Protein AF-0000000077150280 (afdb_homodimer)

Solvent-accessible surface area (backbone atoms only — not comparable to full-atom values): 19548 Å² total; per-residue (Å²): 121,83,75,78,69,76,61,55,68,60,50,50,39,54,53,50,47,49,38,42,66,76,68,28,66,87,69,57,42,67,63,59,53,24,51,75,68,72,45,53,58,69,61,48,50,75,76,30,88,43,72,65,54,44,52,49,51,42,50,47,60,57,46,46,52,43,51,52,52,48,59,58,48,53,79,47,86,66,57,67,70,59,50,52,47,53,47,42,54,44,47,32,55,51,44,69,64,39,50,68,50,52,51,50,45,15,60,74,69,14,27,57,76,67,65,63,49,65,60,53,61,51,38,62,53,47,16,54,36,39,45,53,37,41,76,71,63,70,46,72,48,87,61,50,40,63,45,45,19,49,55,51,50,53,50,46,54,50,36,54,75,62,60,70,62,54,70,70,58,50,58,67,27,48,54,90,121,84,76,76,70,76,62,56,68,60,48,49,40,53,53,49,46,51,38,43,67,75,68,28,66,86,69,56,42,66,63,60,53,24,51,77,68,72,44,53,60,71,60,48,51,76,77,30,90,44,72,65,55,44,53,49,50,39,50,47,60,58,48,46,50,44,50,52,52,48,59,58,48,52,80,46,86,64,57,68,70,58,50,53,48,52,46,42,55,44,48,32,55,51,44,69,64,40,48,68,51,52,52,51,45,15,60,74,68,14,27,59,75,67,65,63,50,64,62,53,62,50,36,61,54,45,16,54,36,40,46,54,37,41,73,71,63,70,45,72,50,88,63,50,39,63,46,46,18,51,55,51,51,53,51,46,52,50,37,53,75,62,59,68,64,53,69,70,60,50,58,67,27,49,54,88

Structure (mmCIF, N/CA/C/O backbone):
data_AF-0000000077150280-model_v1
#
loop_
_entity.id
_entity.type
_entity.pdbx_description
1 polymer 'Transcriptional regulator, TetR family'
#
loop_
_atom_site.group_PDB
_atom_site.id
_atom_site.type_symbol
_atom_site.label_atom_id
_atom_site.label_alt_id
_atom_site.label_comp_id
_atom_site.label_asym_id
_atom_site.label_entity_id
_atom_site.label_seq_id
_atom_site.pdbx_PDB_ins_code
_atom_site.Cartn_x
_atom_site.Cartn_y
_atom_site.Cartn_z
_atom_site.occupancy
_atom_site.B_iso_or_equiv
_atom_site.auth_seq_id
_atom_site.auth_comp_id
_atom_site.auth_asym_id
_atom_site.auth_atom_id
_atom_site.pdbx_PDB_model_num
ATOM 1 N N . MET A 1 1 ? -46.969 19.328 11.852 1 43.84 1 MET A N 1
ATOM 2 C CA . MET A 1 1 ? -46.188 18.312 12.531 1 43.84 1 MET A CA 1
ATOM 3 C C . MET A 1 1 ? -44.812 18.203 11.922 1 43.84 1 MET A C 1
ATOM 5 O O . MET A 1 1 ? -44.625 18.312 10.703 1 43.84 1 MET A O 1
ATOM 9 N N . PRO A 1 2 ? -43.75 18.438 12.734 1 53 2 PRO A N 1
ATOM 10 C CA . PRO A 1 2 ? -42.438 18.422 12.07 1 53 2 PRO A CA 1
ATOM 11 C C . PRO A 1 2 ? -42.25 17.219 11.141 1 53 2 PRO A C 1
ATOM 13 O O . PRO A 1 2 ? -42.781 16.141 11.414 1 53 2 PRO A O 1
ATOM 16 N N . LYS A 1 3 ? -42.344 17.375 9.914 1 53.06 3 LYS A N 1
ATOM 17 C CA . LYS A 1 3 ? -42.188 16.297 8.938 1 53.06 3 LYS A CA 1
ATOM 18 C C . LYS A 1 3 ? -41.156 15.289 9.406 1 53.06 3 LYS A C 1
ATOM 20 O O . LYS A 1 3 ? -40 15.641 9.664 1 53.06 3 LYS A O 1
ATOM 25 N N . ILE A 1 4 ? -41.562 14.258 10.062 1 60.28 4 ILE A N 1
ATOM 26 C CA . ILE A 1 4 ? -40.656 13.188 10.484 1 60.28 4 ILE A CA 1
ATOM 27 C C . ILE A 1 4 ? -39.906 12.625 9.281 1 60.28 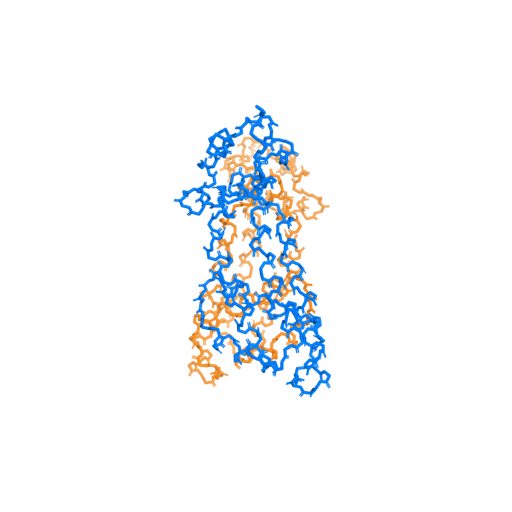4 ILE A C 1
ATOM 29 O O . ILE A 1 4 ? -40.531 12.062 8.367 1 60.28 4 ILE A O 1
ATOM 33 N N . ILE A 1 5 ? -38.906 13.336 8.922 1 68.69 5 ILE A N 1
ATOM 34 C CA . ILE A 1 5 ? -38.094 12.805 7.824 1 68.69 5 ILE A CA 1
ATOM 35 C C . ILE A 1 5 ? -37.562 11.43 8.195 1 68.69 5 ILE A C 1
ATOM 37 O O . ILE A 1 5 ? -36.875 11.281 9.211 1 68.69 5 ILE A O 1
ATOM 41 N N . GLU A 1 6 ? -38.125 10.43 7.613 1 76.5 6 GLU A N 1
ATOM 42 C CA . GLU A 1 6 ? -37.719 9.047 7.828 1 76.5 6 GLU A CA 1
ATOM 43 C C . GLU A 1 6 ? -36.406 8.758 7.129 1 76.5 6 GLU A C 1
ATOM 45 O O . GLU A 1 6 ? -36.062 9.375 6.113 1 76.5 6 GLU A O 1
ATOM 50 N N . ASN A 1 7 ? -35.531 8.055 7.738 1 89.88 7 ASN A N 1
ATOM 51 C CA . ASN A 1 7 ? -34.281 7.523 7.227 1 89.88 7 ASN A CA 1
ATOM 52 C C . ASN A 1 7 ? -33.25 8.633 6.934 1 89.88 7 ASN A C 1
ATOM 54 O O . ASN A 1 7 ? -32.656 8.664 5.863 1 89.88 7 ASN A O 1
ATOM 58 N N . ILE A 1 8 ? -33.156 9.633 7.859 1 93.5 8 ILE A N 1
ATOM 59 C CA . ILE A 1 8 ? -32.312 10.82 7.695 1 93.5 8 ILE A CA 1
ATOM 60 C C . ILE A 1 8 ? -30.875 10.398 7.445 1 93.5 8 ILE A C 1
ATOM 62 O O . ILE A 1 8 ? -30.234 10.891 6.516 1 93.5 8 ILE A O 1
ATOM 66 N N . LYS A 1 9 ? -30.453 9.445 8.211 1 95.62 9 LYS A N 1
ATOM 67 C CA . LYS A 1 9 ? -29.062 9.008 8.086 1 95.62 9 LYS A CA 1
ATOM 68 C C . LYS A 1 9 ? -28.781 8.453 6.691 1 95.62 9 LYS A C 1
ATOM 70 O O . LYS A 1 9 ? -27.781 8.797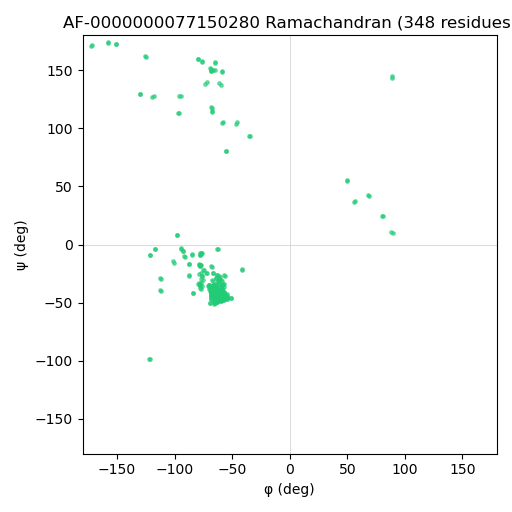 6.07 1 95.62 9 LYS A O 1
ATOM 75 N N . GLU A 1 10 ? -29.688 7.652 6.223 1 95.69 10 GLU A N 1
ATOM 76 C CA . GLU A 1 10 ? -29.547 7.047 4.898 1 95.69 10 GLU A CA 1
ATOM 77 C C . GLU A 1 10 ? -29.578 8.109 3.803 1 95.69 10 GLU A C 1
ATOM 79 O O . GLU A 1 10 ? -28.812 8.031 2.836 1 95.69 10 GLU A O 1
ATOM 84 N N . ASN A 1 11 ? -30.422 9.055 4.004 1 96 11 ASN A N 1
ATOM 85 C CA . ASN A 1 11 ? -30.516 10.133 3.023 1 96 11 ASN A CA 1
ATOM 86 C C . ASN A 1 11 ? -29.234 10.961 2.979 1 96 11 ASN A C 1
ATOM 88 O O . ASN A 1 11 ? -28.781 11.359 1.902 1 96 11 ASN A O 1
ATOM 92 N N . LEU A 1 12 ? -28.719 11.211 4.113 1 97.38 12 LEU A N 1
ATOM 93 C CA . LEU A 1 12 ? -27.453 11.945 4.195 1 97.38 12 LEU A CA 1
ATOM 94 C C . LEU A 1 12 ? -26.344 11.188 3.486 1 97.38 12 LEU A C 1
ATOM 96 O O . LEU A 1 12 ? -25.578 11.781 2.719 1 97.38 12 LEU A O 1
ATOM 100 N N . ILE A 1 13 ? -26.297 9.914 3.682 1 97.12 13 ILE A N 1
ATOM 101 C CA . ILE A 1 13 ? -25.281 9.07 3.072 1 97.12 13 ILE A CA 1
ATOM 102 C C . ILE A 1 13 ? -25.422 9.094 1.553 1 97.12 13 ILE A C 1
ATOM 104 O O . ILE A 1 13 ? -24.438 9.258 0.829 1 97.12 13 ILE A O 1
ATOM 108 N N . LEU A 1 14 ? -26.641 9 1.108 1 96.5 14 LEU A N 1
ATOM 109 C CA . LEU A 1 14 ? -26.906 8.992 -0.327 1 96.5 14 LEU A CA 1
ATOM 110 C C . LEU A 1 14 ? -26.516 10.32 -0.959 1 96.5 14 LEU A C 1
ATOM 112 O O . LEU A 1 14 ? -25.859 10.352 -2.004 1 96.5 14 LEU A O 1
ATOM 116 N N . GLU A 1 15 ? -26.891 11.406 -0.332 1 96.62 15 GLU A N 1
ATOM 117 C CA . GLU A 1 15 ? -26.562 12.734 -0.833 1 96.62 15 GLU A CA 1
ATOM 118 C C . GLU A 1 15 ? -25.062 12.992 -0.798 1 96.62 15 GLU A C 1
ATOM 120 O O . GLU A 1 15 ? -24.484 13.492 -1.767 1 96.62 15 GLU A O 1
ATOM 125 N N . GLY A 1 16 ? -24.453 12.664 0.325 1 96.69 16 GLY A N 1
ATOM 126 C CA . GLY A 1 16 ? -23.016 12.812 0.448 1 96.69 16 GLY A CA 1
ATOM 127 C C . GLY A 1 16 ? -22.25 12.016 -0.589 1 96.69 16 GLY A C 1
ATOM 128 O O . GLY A 1 16 ? -21.281 12.523 -1.179 1 96.69 16 GLY A O 1
ATOM 129 N N . ARG A 1 17 ? -22.656 10.766 -0.798 1 95.94 17 ARG A N 1
ATOM 130 C CA . ARG A 1 17 ? -22.047 9.906 -1.805 1 95.94 17 ARG A CA 1
ATOM 131 C C . ARG A 1 17 ? -22.109 10.539 -3.188 1 95.94 17 ARG A C 1
ATOM 133 O O . ARG A 1 17 ? -21.125 10.578 -3.914 1 95.94 17 ARG A O 1
ATOM 140 N N . LYS A 1 18 ? -23.266 11 -3.461 1 95.56 18 LYS A N 1
ATOM 141 C CA . LYS A 1 18 ? -23.469 11.664 -4.742 1 95.56 18 LYS A CA 1
ATOM 142 C C . LYS A 1 18 ? -22.5 12.82 -4.934 1 95.56 18 LYS A C 1
ATOM 144 O O . LYS A 1 18 ? -21.859 12.938 -5.98 1 95.56 18 LYS A O 1
ATOM 149 N N . ILE A 1 19 ? -22.328 13.641 -3.957 1 95.31 19 ILE A N 1
ATOM 150 C CA . ILE A 1 19 ? -21.469 14.812 -4.035 1 95.31 19 ILE A CA 1
ATOM 151 C C . ILE A 1 19 ? -20.016 14.383 -4.145 1 95.31 19 ILE A C 1
ATOM 153 O O . ILE A 1 19 ? -19.266 14.914 -4.961 1 95.31 19 ILE A O 1
ATOM 157 N N . LEU A 1 20 ? -19.641 13.422 -3.363 1 94.19 20 LEU A N 1
ATOM 158 C CA . LEU A 1 20 ? -18.266 12.93 -3.361 1 94.19 20 LEU A CA 1
ATOM 159 C C . LEU A 1 20 ? -17.891 12.383 -4.73 1 94.19 20 LEU A C 1
ATOM 161 O O . LEU A 1 20 ? -16.781 12.641 -5.219 1 94.19 20 LEU A O 1
ATOM 165 N N . ILE A 1 21 ? -18.781 11.625 -5.316 1 92 21 ILE A N 1
ATOM 166 C CA . ILE A 1 21 ? -18.5 10.93 -6.566 1 92 21 ILE A CA 1
ATOM 167 C C . ILE A 1 21 ? -18.578 11.906 -7.734 1 92 21 ILE A C 1
ATOM 169 O O . ILE A 1 21 ? -17.734 11.883 -8.633 1 92 21 ILE A O 1
ATOM 173 N N . GLU A 1 22 ? -19.484 12.82 -7.723 1 92.25 22 GLU A N 1
ATOM 174 C CA . GLU A 1 22 ? -19.734 13.719 -8.852 1 92.25 22 GLU A CA 1
ATOM 175 C C . GLU A 1 22 ? -18.844 14.953 -8.773 1 92.25 22 GLU A C 1
ATOM 177 O O . GLU A 1 22 ? -18.562 15.586 -9.797 1 92.25 22 GLU A O 1
ATOM 182 N N . LYS A 1 23 ? -18.438 15.336 -7.598 1 91.88 23 LYS A N 1
ATOM 183 C CA . LYS A 1 23 ? -17.625 16.531 -7.418 1 91.88 23 LYS A CA 1
ATOM 184 C C . LYS A 1 23 ? -16.297 16.203 -6.742 1 91.88 23 LYS A C 1
ATOM 186 O O . LYS A 1 23 ? -15.352 15.75 -7.395 1 91.88 23 LYS A O 1
ATOM 191 N N . SER A 1 24 ? -16.156 16.391 -5.434 1 90 24 SER A N 1
ATOM 192 C CA . SER A 1 24 ? -14.93 16.109 -4.699 1 90 24 SER A CA 1
ATOM 193 C C . SER A 1 24 ? -15.148 16.234 -3.195 1 90 24 SER A C 1
ATOM 195 O O . SER A 1 24 ? -16.234 16.625 -2.748 1 90 24 SER A O 1
ATOM 197 N N . TYR A 1 25 ? -14.172 15.844 -2.539 1 91.62 25 TYR A N 1
ATOM 198 C CA . TYR A 1 25 ? -14.188 15.992 -1.088 1 91.62 25 TYR A CA 1
ATOM 199 C C . TYR A 1 25 ? -14.242 17.453 -0.687 1 91.62 25 TYR A C 1
ATOM 201 O O . TYR A 1 25 ? -14.977 17.828 0.236 1 91.62 25 TYR A O 1
ATOM 209 N N . LYS A 1 26 ? -13.5 18.203 -1.372 1 89.31 26 LYS A N 1
ATOM 210 C CA . LYS A 1 26 ? -13.43 19.625 -1.089 1 89.31 26 LYS A CA 1
ATOM 211 C C . LYS A 1 26 ? -14.789 20.297 -1.269 1 89.31 26 LYS A C 1
ATOM 213 O O . LYS A 1 26 ? -15.141 21.219 -0.524 1 89.31 26 LYS A O 1
ATOM 218 N N . GLU A 1 27 ? -15.547 19.781 -2.121 1 92.94 27 GLU A N 1
ATOM 219 C CA . GLU A 1 27 ? -16.828 20.391 -2.461 1 92.94 27 GLU A CA 1
ATOM 220 C C . GLU A 1 27 ? -17.938 19.906 -1.53 1 92.94 27 GLU A C 1
ATOM 222 O O . GLU A 1 27 ? -19.047 20.453 -1.521 1 92.94 27 GLU A O 1
ATOM 227 N N . LEU A 1 28 ? -17.656 18.844 -0.864 1 95.19 28 LEU A N 1
ATOM 228 C CA . LEU A 1 28 ? -18.641 18.359 0.1 1 95.19 28 LEU A CA 1
ATOM 229 C C . LEU A 1 28 ? -18.781 19.328 1.266 1 95.19 28 LEU A C 1
ATOM 231 O O . LEU A 1 28 ? -17.844 19.547 2.023 1 95.19 28 LEU A O 1
ATOM 235 N N . ASN A 1 29 ? -19.969 19.891 1.342 1 95.25 29 ASN A N 1
ATOM 236 C CA . ASN A 1 29 ? -20.312 20.891 2.361 1 95.25 29 ASN A CA 1
ATOM 237 C C . ASN A 1 29 ? -21.469 20.406 3.244 1 95.25 29 ASN A C 1
ATOM 239 O O . ASN A 1 29 ? -22.562 20.109 2.75 1 95.25 29 ASN A O 1
ATOM 243 N N . ILE A 1 30 ? -21.203 20.453 4.527 1 96.62 30 ILE A N 1
ATOM 244 C CA . ILE A 1 30 ? -22.172 19.906 5.465 1 96.62 30 ILE A CA 1
ATOM 245 C C . ILE A 1 30 ? -23.438 20.734 5.453 1 96.62 30 ILE A C 1
ATOM 247 O O . ILE A 1 30 ? -24.547 20.203 5.516 1 96.62 30 ILE A O 1
ATOM 251 N N . ARG A 1 31 ? -23.25 22.031 5.402 1 96.25 31 ARG A N 1
ATOM 252 C CA . ARG A 1 31 ? -24.391 22.922 5.383 1 96.25 31 ARG A CA 1
ATOM 253 C C . ARG A 1 31 ? -25.281 22.656 4.168 1 96.25 31 ARG A C 1
ATOM 255 O O . ARG A 1 31 ? -26.484 22.469 4.305 1 96.25 31 ARG A O 1
ATOM 262 N N . ASP A 1 32 ? -24.703 22.547 2.973 1 95.56 32 ASP A N 1
ATOM 263 C CA . ASP A 1 32 ? -25.438 22.297 1.734 1 95.56 32 ASP A CA 1
ATOM 264 C C . ASP A 1 32 ? -26.031 20.891 1.72 1 95.56 32 ASP A C 1
ATOM 266 O O . ASP A 1 32 ? -27.172 20.703 1.268 1 95.56 32 ASP A O 1
ATOM 270 N N . THR A 1 33 ? -25.281 19.938 2.178 1 96.88 33 THR A N 1
ATOM 271 C CA . THR A 1 33 ? -25.766 18.562 2.242 1 96.88 33 THR A CA 1
ATOM 272 C C . THR A 1 33 ? -27 18.469 3.125 1 96.88 33 THR A C 1
ATOM 274 O O . THR A 1 33 ? -27.984 17.828 2.754 1 96.88 33 THR A O 1
ATOM 277 N N . SER A 1 34 ? -26.953 19.125 4.316 1 97 34 SER A N 1
ATOM 278 C CA . SER A 1 34 ? -28.078 19.141 5.234 1 97 34 SER A CA 1
ATOM 279 C C . SER A 1 34 ? -29.312 19.781 4.582 1 97 34 SER A C 1
ATOM 281 O O . SER A 1 34 ? -30.406 19.234 4.656 1 97 34 SER A O 1
ATOM 283 N N . LYS A 1 35 ? -29.109 20.859 3.912 1 96.25 35 LYS A N 1
ATOM 284 C CA . LYS A 1 35 ? -30.188 21.578 3.221 1 96.25 35 LYS A CA 1
ATOM 285 C C . LYS A 1 35 ? -30.828 20.703 2.145 1 96.25 35 LYS A C 1
ATOM 287 O O . LYS A 1 35 ? -32.062 20.625 2.043 1 96.25 35 LYS A O 1
ATOM 292 N N . ASN A 1 36 ? -30.016 20.031 1.403 1 95.56 36 ASN A N 1
ATOM 293 C CA . ASN A 1 36 ? -30.5 19.156 0.337 1 95.56 36 ASN A CA 1
ATOM 294 C C . ASN A 1 36 ? -31.344 18.016 0.885 1 95.56 36 ASN A C 1
ATOM 296 O O . ASN A 1 36 ? -32.219 17.516 0.195 1 95.56 36 ASN A O 1
ATOM 300 N N . CYS A 1 37 ? -31.062 17.672 2.156 1 96.19 37 CYS A N 1
ATOM 301 C CA . CYS A 1 37 ? -31.812 16.594 2.795 1 96.19 37 CYS A CA 1
ATOM 302 C C . CYS A 1 37 ? -33 17.125 3.594 1 96.19 37 CYS A C 1
ATOM 304 O O . CYS A 1 37 ? -33.688 16.359 4.258 1 96.19 37 CYS A O 1
ATOM 306 N N . GLY A 1 38 ? -33.094 18.422 3.617 1 95.25 38 GLY A N 1
ATOM 307 C CA . GLY A 1 38 ? -34.25 19.047 4.258 1 95.25 38 GLY A CA 1
ATOM 308 C C . GLY A 1 38 ? -34.125 19.109 5.77 1 95.25 38 GLY A C 1
ATOM 309 O O . GLY A 1 38 ? -35.125 19.078 6.48 1 95.25 38 GLY A O 1
ATOM 310 N N . ILE A 1 39 ? -32.906 19.094 6.23 1 95.88 39 ILE A N 1
ATOM 311 C CA . ILE A 1 39 ? -32.719 19.141 7.672 1 95.88 39 ILE A CA 1
ATOM 312 C C . ILE A 1 39 ? -31.781 20.297 8.031 1 95.88 39 ILE A C 1
ATOM 314 O O . ILE A 1 39 ? -31.125 20.859 7.152 1 95.88 39 ILE A O 1
ATOM 318 N N . GLY A 1 40 ? -31.828 20.703 9.367 1 94.38 40 GLY A N 1
ATOM 319 C CA . GLY A 1 40 ? -30.875 21.672 9.867 1 94.38 40 GLY A CA 1
ATOM 320 C C . GLY A 1 40 ? -29.5 21.078 10.102 1 94.38 40 GLY A C 1
ATOM 321 O O . GLY A 1 40 ? -29.359 19.875 10.305 1 94.38 40 GLY A O 1
ATOM 322 N N . ILE A 1 41 ? -28.547 21.984 10.086 1 95.25 41 ILE A N 1
ATOM 323 C CA . ILE A 1 41 ? -27.156 21.562 10.273 1 95.25 41 ILE A CA 1
ATOM 324 C C . ILE A 1 41 ? -27 20.938 11.648 1 95.25 41 ILE A C 1
ATOM 326 O O . ILE A 1 41 ? -26.203 20 11.82 1 95.25 41 ILE A O 1
ATOM 330 N N . GLY A 1 42 ? -27.75 21.328 12.664 1 95.56 42 GLY A N 1
ATOM 331 C CA . GLY A 1 42 ? -27.719 20.734 13.992 1 95.56 42 GLY A CA 1
ATOM 332 C C . GLY A 1 42 ? -28.156 19.281 14.016 1 95.56 42 GLY A C 1
ATOM 333 O O . GLY A 1 42 ? -27.562 18.469 14.742 1 95.56 42 GLY A O 1
ATOM 334 N N . THR A 1 43 ? -29.141 19 13.266 1 95.62 43 THR A N 1
ATOM 335 C CA . THR A 1 43 ? -29.625 17.625 13.148 1 95.62 43 THR A CA 1
ATOM 336 C C . THR A 1 43 ? -28.562 16.719 12.523 1 95.62 43 THR A C 1
ATOM 338 O O . THR A 1 43 ? -28.422 15.562 12.906 1 95.62 43 THR A O 1
ATOM 341 N N . PHE A 1 44 ? -27.766 17.25 11.555 1 97.31 44 PHE A N 1
ATOM 342 C CA . PHE A 1 44 ? -26.656 16.5 10.938 1 97.31 44 PHE A CA 1
ATOM 343 C C . PHE A 1 44 ? -25.703 15.984 12 1 97.31 44 PHE A C 1
ATOM 345 O O . PHE A 1 44 ? -25.344 14.805 11.992 1 97.31 44 PHE A O 1
ATOM 352 N N . TYR A 1 45 ? -25.422 16.781 12.914 1 96.5 45 TYR A N 1
ATOM 353 C CA . TYR A 1 45 ? -24.406 16.469 13.898 1 96.5 45 TYR A CA 1
ATOM 354 C C . TYR A 1 45 ? -24.922 15.5 14.953 1 96.5 45 TYR A C 1
ATOM 356 O O . TYR A 1 45 ? -24.156 14.969 15.758 1 96.5 45 TYR A O 1
ATOM 364 N N . ASN A 1 46 ? -26.297 15.227 14.93 1 95.69 46 ASN A N 1
ATOM 365 C CA . ASN A 1 46 ? -26.828 14.125 15.711 1 95.69 46 ASN A CA 1
ATOM 366 C C . ASN A 1 46 ? -26.375 12.773 15.172 1 95.69 46 ASN A C 1
ATOM 368 O O . ASN A 1 46 ? -26.375 11.773 15.898 1 95.69 46 ASN A O 1
ATOM 372 N N . TYR A 1 47 ? -25.938 12.836 13.938 1 96.12 47 TYR A N 1
ATOM 373 C CA . TYR A 1 47 ? -25.609 11.578 13.281 1 96.12 47 TYR A CA 1
ATOM 374 C C . TYR A 1 47 ? -24.109 11.469 13.031 1 96.12 47 TYR A C 1
ATOM 376 O O . TYR A 1 47 ? -23.531 10.375 13.125 1 96.12 47 TYR A O 1
ATOM 384 N N . PHE A 1 48 ? -23.5 12.57 12.648 1 97 48 PHE A N 1
ATOM 385 C CA . PHE A 1 48 ? -22.078 12.578 12.328 1 97 48 PHE A CA 1
ATOM 386 C C . PHE A 1 48 ? -21.359 13.711 13.062 1 97 48 PHE A C 1
ATOM 388 O O . PHE A 1 48 ? -21.719 14.883 12.898 1 97 48 PHE A O 1
ATOM 395 N N . LYS A 1 49 ? -20.328 13.344 13.695 1 95.5 49 LYS A N 1
ATOM 396 C CA . LYS A 1 49 ? -19.609 14.297 14.547 1 95.5 49 LYS A CA 1
ATOM 397 C C . LYS A 1 49 ? -18.891 15.352 13.711 1 95.5 49 LYS A C 1
ATOM 399 O O . LYS A 1 49 ? -18.766 16.5 14.141 1 95.5 49 LYS A O 1
ATOM 404 N N . ASN A 1 50 ? -18.391 14.977 12.578 1 93.19 50 ASN A N 1
ATOM 405 C CA . ASN A 1 50 ? -17.672 15.867 11.68 1 93.19 50 ASN A CA 1
ATOM 406 C C . ASN A 1 50 ? -17.672 15.336 10.242 1 93.19 50 ASN A C 1
ATOM 408 O O . ASN A 1 50 ? -18.188 14.25 9.977 1 93.19 50 ASN A O 1
ATOM 412 N N . LYS A 1 51 ? -17.172 16.125 9.359 1 92.44 51 LYS A N 1
ATOM 413 C CA . LYS A 1 51 ? -17.125 15.797 7.938 1 92.44 51 LYS A CA 1
ATOM 414 C C . LYS A 1 51 ? -16.375 14.492 7.691 1 92.44 51 LYS A C 1
ATOM 416 O O . LYS A 1 51 ? -16.781 13.68 6.855 1 92.44 51 LYS A O 1
ATOM 421 N N . GLU A 1 52 ? -15.352 14.234 8.438 1 88.94 52 GLU A N 1
ATOM 422 C CA . GLU A 1 52 ? -14.516 13.047 8.281 1 88.94 52 GLU A CA 1
ATOM 423 C C . GLU A 1 52 ? -15.281 11.773 8.617 1 88.94 52 GLU A C 1
ATOM 425 O O . GLU A 1 52 ? -15.219 10.789 7.883 1 88.94 52 GLU A O 1
ATOM 430 N N . MET A 1 53 ? -15.945 11.875 9.672 1 91.75 53 MET A N 1
ATOM 431 C CA . MET A 1 53 ? -16.734 10.719 10.086 1 91.75 53 MET A CA 1
ATOM 432 C C . MET A 1 53 ? -17.875 10.461 9.102 1 91.75 53 MET A C 1
ATOM 434 O O . MET A 1 53 ? -18.219 9.312 8.836 1 91.75 53 MET A O 1
ATOM 438 N N . PHE A 1 54 ? -18.438 11.578 8.656 1 95.38 54 PHE A N 1
ATOM 439 C CA . PHE A 1 54 ? -19.484 11.477 7.645 1 95.38 54 PHE A CA 1
ATOM 440 C C . PHE A 1 54 ? -18.969 10.758 6.402 1 95.38 54 PHE A C 1
ATOM 442 O O . PHE A 1 54 ? -19.547 9.773 5.957 1 95.38 54 PHE A O 1
ATOM 449 N N . VAL A 1 55 ? -17.828 11.094 5.895 1 93.69 55 VAL A N 1
ATOM 450 C CA . VAL A 1 55 ? -17.219 10.516 4.695 1 93.69 55 VAL A CA 1
ATOM 451 C C . VAL A 1 55 ? -16.828 9.07 4.969 1 93.69 55 VAL A C 1
ATOM 453 O O . VAL A 1 55 ? -17 8.195 4.113 1 93.69 55 VAL A O 1
ATOM 456 N N . HIS A 1 56 ? -16.297 8.859 6.117 1 91.19 56 HIS A N 1
ATOM 457 C CA . HIS A 1 56 ? -15.969 7.496 6.516 1 91.19 56 HIS A CA 1
ATOM 458 C C . HIS A 1 56 ? -17.188 6.582 6.434 1 91.19 56 HIS A C 1
ATOM 460 O O . HIS A 1 56 ? -17.078 5.453 5.953 1 91.19 56 HIS A O 1
ATOM 466 N N . GLU A 1 57 ? -18.281 7.051 6.906 1 94 57 GLU A N 1
ATOM 467 C CA . GLU A 1 57 ? -19.5 6.238 6.895 1 94 57 GLU A CA 1
ATOM 468 C C . GLU A 1 57 ? -19.969 5.98 5.465 1 94 57 GLU A C 1
ATOM 470 O O . GLU A 1 57 ? -20.531 4.918 5.172 1 94 57 GLU A O 1
ATOM 475 N N . ILE A 1 58 ? -19.797 6.91 4.645 1 94.94 58 ILE A N 1
ATOM 476 C CA . ILE A 1 58 ? -20.141 6.719 3.238 1 94.94 58 ILE A CA 1
ATOM 477 C C . ILE A 1 58 ? -19.281 5.598 2.65 1 94.94 58 ILE A C 1
ATOM 479 O O . ILE A 1 58 ? -19.797 4.695 1.992 1 94.94 58 ILE A O 1
ATOM 483 N N . PHE A 1 59 ? -18.016 5.598 2.922 1 93.19 59 PHE A N 1
ATOM 484 C CA . PHE A 1 59 ? -17.094 4.559 2.469 1 93.19 59 PHE A CA 1
ATOM 485 C C . PHE A 1 59 ? -17.516 3.195 3.008 1 93.19 59 PHE A C 1
ATOM 487 O O . PHE A 1 59 ? -17.578 2.217 2.262 1 93.19 59 PHE A O 1
ATOM 494 N N . MET A 1 60 ? -17.859 3.254 4.23 1 92.75 60 MET A N 1
ATOM 495 C CA . MET A 1 60 ? -18.188 1.998 4.895 1 92.75 60 MET A CA 1
ATOM 496 C C . MET A 1 60 ? -19.453 1.394 4.316 1 92.75 60 MET A C 1
ATOM 498 O O . MET A 1 60 ? -19.578 0.172 4.215 1 92.75 60 MET A O 1
ATOM 502 N N . ASP A 1 61 ? -20.297 2.242 3.977 1 93.5 61 ASP A N 1
ATOM 503 C CA . ASP A 1 61 ? -21.547 1.766 3.395 1 93.5 61 ASP A CA 1
ATOM 504 C C . ASP A 1 61 ? -21.297 0.987 2.107 1 93.5 61 ASP A C 1
ATOM 506 O O . ASP A 1 61 ? -21.906 -0.059 1.877 1 93.5 61 ASP A O 1
ATOM 510 N N . ASP A 1 62 ? -20.406 1.413 1.282 1 92.5 62 ASP A N 1
ATOM 511 C CA . ASP A 1 62 ? -20.047 0.706 0.054 1 92.5 62 ASP A CA 1
ATOM 512 C C . ASP A 1 62 ? -19.125 -0.477 0.346 1 92.5 62 ASP A C 1
ATOM 514 O O . ASP A 1 62 ? -19.203 -1.509 -0.324 1 92.5 62 ASP A O 1
ATOM 518 N N . TRP A 1 63 ? -18.312 -0.318 1.299 1 94.62 63 TRP A N 1
ATOM 519 C CA . TRP A 1 63 ? -17.391 -1.39 1.67 1 94.62 63 TRP A CA 1
ATOM 520 C C . TRP A 1 63 ? -18.156 -2.611 2.17 1 94.62 63 TRP A C 1
ATOM 522 O O . TRP A 1 63 ? -17.734 -3.748 1.934 1 94.62 63 TRP A O 1
ATOM 532 N N . ARG A 1 64 ? -19.219 -2.377 2.805 1 93.38 64 ARG A N 1
ATOM 533 C CA . ARG A 1 64 ? -20.047 -3.463 3.32 1 93.38 64 ARG A CA 1
ATOM 534 C C . ARG A 1 64 ? -20.547 -4.355 2.189 1 93.38 64 ARG A C 1
ATOM 536 O O . ARG A 1 64 ? -20.797 -5.543 2.393 1 93.38 64 ARG A O 1
ATOM 543 N N . LYS A 1 65 ? -20.672 -3.781 1.042 1 94.5 65 LYS A N 1
ATOM 544 C CA . LYS A 1 65 ? -21.047 -4.59 -0.118 1 94.5 65 LYS A CA 1
ATOM 545 C C . LYS A 1 65 ? -19.953 -5.598 -0.456 1 94.5 65 LYS A C 1
ATOM 547 O O . LYS A 1 65 ? -20.234 -6.754 -0.776 1 94.5 65 LYS A O 1
ATOM 552 N N . VAL A 1 66 ? -18.734 -5.203 -0.384 1 95.75 66 VAL A N 1
ATOM 553 C CA . VAL A 1 66 ? -17.594 -6.09 -0.628 1 95.75 66 VAL A CA 1
ATOM 554 C C . VAL A 1 66 ? -17.578 -7.199 0.422 1 95.75 66 VAL A C 1
ATOM 556 O O . VAL A 1 66 ? -17.453 -8.375 0.087 1 95.75 66 VAL A O 1
ATOM 559 N N . ILE A 1 67 ? -17.781 -6.754 1.608 1 95.25 67 ILE A N 1
ATOM 560 C CA . ILE A 1 67 ? -17.766 -7.691 2.725 1 95.25 67 ILE A CA 1
ATOM 561 C C . ILE A 1 67 ? -18.938 -8.672 2.586 1 95.25 67 ILE A C 1
ATOM 563 O O . ILE A 1 67 ? -18.75 -9.891 2.725 1 95.25 67 ILE A O 1
ATOM 567 N N . GLY A 1 68 ? -20.078 -8.125 2.363 1 95.44 68 GLY A N 1
ATOM 568 C CA . GLY A 1 68 ? -21.25 -8.977 2.211 1 95.44 68 GLY A CA 1
ATOM 569 C C . GLY A 1 68 ? -21.109 -9.992 1.093 1 95.44 68 GLY A C 1
ATOM 570 O O . GLY A 1 68 ? -21.469 -11.156 1.26 1 95.44 68 GLY A O 1
ATOM 571 N N . LE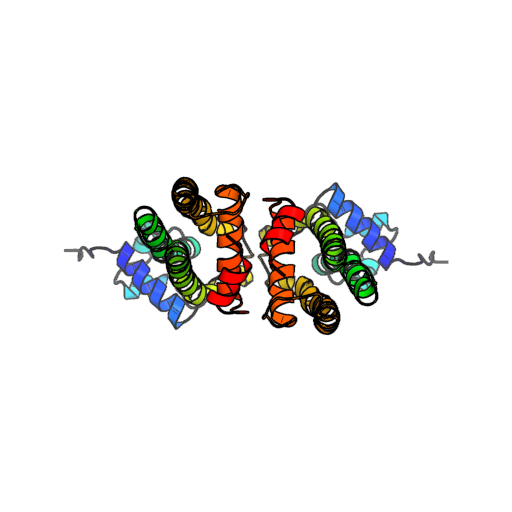U A 1 69 ? -20.625 -9.539 -0.017 1 97.12 69 LEU A N 1
ATOM 572 C CA . LEU A 1 69 ? -20.391 -10.445 -1.137 1 97.12 69 LEU A CA 1
ATOM 573 C C . LEU A 1 69 ? -19.406 -11.547 -0.755 1 97.12 69 LEU A C 1
ATOM 575 O O . LEU A 1 69 ? -19.656 -12.727 -1.008 1 97.12 69 LEU A O 1
ATOM 579 N N . THR A 1 70 ? -18.312 -11.203 -0.165 1 97.5 70 THR A N 1
ATOM 580 C CA . THR A 1 70 ? -17.281 -12.156 0.221 1 97.5 70 THR A CA 1
ATOM 581 C C . THR A 1 70 ? -17.859 -13.203 1.182 1 97.5 70 THR A C 1
ATOM 583 O O . THR A 1 70 ? -17.578 -14.398 1.039 1 97.5 70 THR A O 1
ATOM 586 N N . GLU A 1 71 ? -18.625 -12.727 2.105 1 96.06 71 GLU A N 1
ATOM 587 C CA . GLU A 1 71 ? -19.266 -13.633 3.064 1 96.06 71 GLU A CA 1
ATOM 588 C C . GLU A 1 71 ? -20.172 -14.633 2.359 1 96.06 71 GLU A C 1
ATOM 590 O O . GLU A 1 71 ? -20.188 -15.812 2.699 1 96.06 71 GLU A O 1
ATOM 595 N N . SER A 1 72 ? -20.891 -14.141 1.439 1 97.12 72 SER A N 1
ATOM 596 C CA . SER A 1 72 ? -21.844 -15 0.727 1 97.12 72 SER A CA 1
ATOM 597 C C . SER A 1 72 ? -21.125 -16.047 -0.106 1 97.12 72 SER A C 1
ATOM 599 O O . SER A 1 72 ? -21.672 -17.109 -0.397 1 97.12 72 SER A O 1
ATOM 601 N N . LEU A 1 73 ? -19.875 -15.781 -0.504 1 97.94 73 LEU A N 1
ATOM 602 C CA . LEU A 1 73 ? -19.109 -16.688 -1.347 1 97.94 73 LEU A CA 1
ATOM 603 C C . LEU A 1 73 ? -18.547 -17.844 -0.531 1 97.94 73 LEU A C 1
ATOM 605 O O . LEU A 1 73 ? -18.141 -18.875 -1.093 1 97.94 73 LEU A O 1
ATOM 609 N N . ARG A 1 74 ? -18.531 -17.688 0.736 1 95.25 74 ARG A N 1
ATOM 610 C CA . ARG A 1 74 ? -18.031 -18.734 1.614 1 95.25 74 ARG A CA 1
ATOM 611 C C . ARG A 1 74 ? -18.797 -20.031 1.398 1 95.25 74 ARG A C 1
ATOM 613 O O . ARG A 1 74 ? -18.188 -21.109 1.323 1 95.25 74 ARG A O 1
ATOM 620 N N . ALA A 1 75 ? -20.078 -19.969 1.27 1 91.69 75 ALA A N 1
ATOM 621 C CA . ALA A 1 75 ? -20.938 -21.141 1.16 1 91.69 75 ALA A CA 1
ATOM 622 C C . ALA A 1 75 ? -21.172 -21.516 -0.301 1 91.69 75 ALA A C 1
ATOM 624 O O . ALA A 1 75 ? -21.812 -22.531 -0.594 1 91.69 75 ALA A O 1
ATOM 625 N N . SER A 1 76 ? -20.688 -20.703 -1.171 1 95.75 76 SER A N 1
ATOM 626 C CA . SER A 1 76 ? -20.938 -20.922 -2.594 1 95.75 76 SER A CA 1
ATOM 627 C C . SER A 1 76 ? -20.188 -22.156 -3.1 1 95.75 76 SER A C 1
ATOM 629 O O . SER A 1 76 ? -19.094 -22.453 -2.625 1 95.75 76 SER A O 1
ATOM 631 N N . LYS A 1 77 ? -20.719 -22.797 -4.125 1 95 77 LYS A N 1
ATOM 632 C CA . LYS A 1 77 ? -20.094 -23.984 -4.723 1 95 77 LYS A CA 1
ATOM 633 C C . LYS A 1 77 ? -19.297 -23.609 -5.969 1 95 77 LYS A C 1
ATOM 635 O O . LYS A 1 77 ? -18.797 -24.484 -6.676 1 95 77 LYS A O 1
ATOM 640 N N . GLU A 1 78 ? -19.172 -22.375 -6.188 1 96.88 78 GLU A N 1
ATOM 641 C CA . GLU A 1 78 ? -18.391 -21.906 -7.324 1 96.88 78 GLU A CA 1
ATOM 642 C C . GLU A 1 78 ? -16.922 -22.266 -7.172 1 96.88 78 GLU A C 1
ATOM 644 O O . GLU A 1 78 ? -16.406 -22.391 -6.051 1 96.88 78 GLU A O 1
ATOM 649 N N . PRO A 1 79 ? -16.25 -22.469 -8.383 1 97 79 PRO A N 1
ATOM 650 C CA . PRO A 1 79 ? -14.812 -22.688 -8.312 1 97 79 PRO A CA 1
ATOM 651 C C . PRO A 1 79 ? -14.062 -21.531 -7.664 1 97 79 PRO A C 1
ATOM 653 O O . PRO A 1 79 ? -14.516 -20.375 -7.75 1 97 79 PRO A O 1
ATOM 656 N N . LEU A 1 80 ? -13 -21.797 -7.008 1 97.19 80 LEU A N 1
ATOM 657 C CA . LEU A 1 80 ? -12.219 -20.812 -6.266 1 97.19 80 LEU A CA 1
ATOM 658 C C . LEU A 1 80 ? -11.898 -19.594 -7.141 1 97.19 80 LEU A C 1
ATOM 660 O O . LEU A 1 80 ? -12.047 -18.453 -6.707 1 97.19 80 LEU A O 1
ATOM 664 N N . LYS A 1 81 ? -11.453 -19.859 -8.383 1 97.62 81 LYS A N 1
ATOM 665 C CA . LYS A 1 81 ? -11.109 -18.781 -9.297 1 97.62 81 LYS A CA 1
ATOM 666 C C . LYS A 1 81 ? -12.273 -17.797 -9.461 1 97.62 81 LYS A C 1
ATOM 668 O O . LYS A 1 81 ? -12.078 -16.578 -9.445 1 97.62 81 LYS A O 1
ATOM 673 N N . GLU A 1 82 ? -13.469 -18.312 -9.633 1 98.38 82 GLU A N 1
ATOM 674 C CA . GLU A 1 82 ? -14.648 -17.469 -9.82 1 98.38 82 GLU A CA 1
ATOM 675 C C . GLU A 1 82 ? -14.992 -16.703 -8.547 1 98.38 82 GLU A C 1
ATOM 677 O O . GLU A 1 82 ? -15.43 -15.555 -8.602 1 98.38 82 GLU A O 1
ATOM 682 N N . LYS A 1 83 ? -14.812 -17.328 -7.375 1 98.38 83 LYS A N 1
ATOM 683 C CA . LYS A 1 83 ? -15.008 -16.625 -6.105 1 98.38 83 LYS A CA 1
ATOM 684 C C . LYS A 1 83 ? -14.07 -15.438 -5.984 1 98.38 83 LYS A C 1
ATOM 686 O O . LYS A 1 83 ? -14.5 -14.328 -5.652 1 98.38 83 LYS A O 1
ATOM 691 N N . ILE A 1 84 ? -12.805 -15.656 -6.297 1 98.44 84 ILE A N 1
ATOM 692 C CA . ILE A 1 84 ? -11.805 -14.602 -6.195 1 98.44 84 ILE A CA 1
ATOM 693 C C . ILE A 1 84 ? -12.086 -13.523 -7.238 1 98.44 84 ILE A C 1
ATOM 695 O O . ILE A 1 84 ? -11.906 -12.336 -6.969 1 98.44 84 ILE A O 1
ATOM 699 N N . ARG A 1 85 ? -12.523 -13.938 -8.406 1 98.75 85 ARG A N 1
ATOM 700 C CA . ARG A 1 85 ? -12.883 -12.984 -9.453 1 98.75 85 ARG A CA 1
ATOM 701 C C . ARG A 1 85 ? -14 -12.055 -8.984 1 98.75 85 ARG A C 1
ATOM 703 O O . ARG A 1 85 ? -13.922 -10.836 -9.164 1 98.75 85 ARG A O 1
ATOM 710 N N . LYS A 1 86 ? -14.992 -12.578 -8.391 1 98.69 86 LYS A N 1
ATOM 711 C CA . LYS A 1 86 ? -16.109 -11.789 -7.898 1 98.69 86 LYS A CA 1
ATOM 712 C C . LYS A 1 86 ? -15.672 -10.82 -6.809 1 98.69 86 LYS A C 1
ATOM 714 O O . LYS A 1 86 ? -16.109 -9.664 -6.773 1 98.69 86 LYS A O 1
ATOM 719 N N . ILE A 1 87 ? -14.836 -11.328 -5.941 1 98.31 87 ILE A N 1
ATOM 720 C CA . ILE A 1 87 ? -14.281 -10.461 -4.91 1 98.31 87 ILE A CA 1
ATOM 721 C C . ILE A 1 87 ? -13.516 -9.312 -5.559 1 98.31 87 ILE A C 1
ATOM 723 O O . ILE A 1 87 ? -13.688 -8.148 -5.184 1 98.31 87 ILE A O 1
ATOM 727 N N . TYR A 1 88 ? -12.727 -9.617 -6.52 1 98.56 88 TYR A N 1
ATOM 728 C CA . TYR A 1 88 ? -11.938 -8.609 -7.207 1 98.56 88 TYR A CA 1
ATOM 729 C C . TYR A 1 88 ? -12.836 -7.57 -7.871 1 98.56 88 TYR A C 1
ATOM 731 O O . TYR A 1 88 ? -12.586 -6.367 -7.766 1 98.56 88 TYR A O 1
ATOM 739 N N . ILE A 1 89 ? -13.844 -8.023 -8.586 1 98.5 89 ILE A N 1
ATOM 740 C CA . ILE A 1 89 ? -14.742 -7.117 -9.305 1 98.5 89 ILE A CA 1
ATOM 741 C C . ILE A 1 89 ? -15.383 -6.137 -8.32 1 98.5 89 ILE A C 1
ATOM 743 O O . ILE A 1 89 ? -15.438 -4.934 -8.586 1 98.5 89 ILE A O 1
ATOM 747 N N . CYS A 1 90 ? -15.797 -6.629 -7.219 1 97.38 90 CYS A N 1
ATOM 748 C CA . CYS A 1 90 ? -16.422 -5.781 -6.211 1 97.38 90 CYS A CA 1
ATOM 749 C C . CYS A 1 90 ? -15.414 -4.816 -5.605 1 97.38 90 CYS A C 1
ATOM 751 O O . CYS A 1 90 ? -15.688 -3.621 -5.473 1 97.38 90 CYS A O 1
ATOM 753 N N . LEU A 1 91 ? -14.258 -5.355 -5.25 1 96.38 91 LEU A N 1
ATOM 754 C CA . LEU A 1 91 ? -13.164 -4.547 -4.715 1 96.38 91 LEU A CA 1
ATOM 755 C C . LEU A 1 91 ? -12.766 -3.455 -5.703 1 96.38 91 LEU A C 1
ATOM 757 O O . LEU A 1 91 ? -12.594 -2.297 -5.316 1 96.38 91 LEU A O 1
ATOM 761 N N . ASP A 1 92 ? -12.664 -3.832 -6.898 1 97.12 92 ASP A N 1
ATOM 762 C CA . ASP A 1 92 ? -12.281 -2.916 -7.965 1 97.12 92 ASP A CA 1
ATOM 763 C C . ASP A 1 92 ? -13.289 -1.783 -8.109 1 97.12 92 ASP A C 1
ATOM 765 O O . ASP A 1 92 ? -12.914 -0.626 -8.305 1 97.12 92 ASP A O 1
ATOM 769 N N . GLY A 1 93 ? -14.547 -2.127 -8.078 1 95.56 93 GLY A N 1
ATOM 770 C CA . GLY A 1 93 ? -15.578 -1.107 -8.102 1 95.56 93 GLY A CA 1
ATOM 771 C C . GLY A 1 93 ? -15.477 -0.122 -6.953 1 95.56 93 GLY A C 1
ATOM 772 O O . GLY A 1 93 ? -15.68 1.08 -7.141 1 95.56 93 GLY A O 1
ATOM 773 N N . PHE A 1 94 ? -15.164 -0.598 -5.855 1 94.56 94 PHE A N 1
ATOM 774 C CA . PHE A 1 94 ? -14.984 0.239 -4.676 1 94.56 94 PHE A CA 1
ATOM 775 C C . PHE A 1 94 ? -13.789 1.166 -4.852 1 94.56 94 PHE A C 1
ATOM 777 O O . PHE A 1 94 ? -13.891 2.375 -4.637 1 94.56 94 PHE A O 1
ATOM 784 N N . VAL A 1 95 ? -12.688 0.591 -5.254 1 93.88 95 VAL A N 1
ATOM 785 C CA . VAL A 1 95 ? -11.445 1.345 -5.414 1 93.88 95 VAL A CA 1
ATOM 786 C C . VAL A 1 95 ? -11.617 2.395 -6.512 1 93.88 95 VAL A C 1
ATOM 788 O O . VAL A 1 95 ? -11.219 3.549 -6.34 1 93.88 95 VAL A O 1
ATOM 791 N N . ASP A 1 96 ? -12.211 2.08 -7.574 1 92.62 96 ASP A N 1
ATOM 792 C CA . ASP A 1 96 ? -12.445 2.996 -8.688 1 92.62 96 ASP A CA 1
ATOM 793 C C . ASP A 1 96 ? -13.25 4.215 -8.234 1 92.62 96 ASP A C 1
ATOM 795 O O . ASP A 1 96 ? -12.992 5.336 -8.68 1 92.62 96 ASP A O 1
ATOM 799 N N . LYS A 1 97 ? -14.078 3.959 -7.375 1 90.88 97 LYS A N 1
ATOM 800 C CA . LYS A 1 97 ? -14.992 5.004 -6.922 1 90.88 97 LYS A CA 1
ATOM 801 C C . LYS A 1 97 ? -14.297 5.961 -5.961 1 90.88 97 LYS A C 1
ATOM 803 O O . LYS A 1 97 ? -14.523 7.172 -6.012 1 90.88 97 LYS A O 1
ATOM 808 N N . TYR A 1 98 ? -13.398 5.43 -5.133 1 90.88 98 TYR A N 1
ATOM 809 C CA . TYR A 1 98 ? -13.031 6.234 -3.971 1 90.88 98 TYR A CA 1
ATOM 810 C C . TYR A 1 98 ? -11.539 6.523 -3.953 1 90.88 98 TYR A C 1
ATOM 812 O O . TYR A 1 98 ? -11.062 7.312 -3.133 1 90.88 98 TYR A O 1
ATOM 820 N N . LEU A 1 99 ? -10.797 5.934 -4.766 1 87.81 99 LEU A N 1
ATOM 821 C CA . LEU A 1 99 ? -9.344 6.082 -4.727 1 87.81 99 LEU A CA 1
ATOM 822 C C . LEU A 1 99 ? -8.945 7.551 -4.793 1 87.81 99 LEU A C 1
ATOM 824 O O . LEU A 1 99 ? -8.102 8.008 -4.012 1 87.81 99 LEU A O 1
ATOM 828 N N . SER A 1 100 ? -9.57 8.289 -5.699 1 87.06 100 SER A N 1
ATOM 829 C CA . SER A 1 100 ? -9.242 9.703 -5.859 1 87.06 100 SER A CA 1
ATOM 830 C C . SER A 1 100 ? -9.594 10.492 -4.605 1 87.06 100 SER A C 1
ATOM 832 O O . SER A 1 100 ? -8.867 11.414 -4.227 1 87.06 100 SER A O 1
ATOM 834 N N . ILE A 1 101 ? -10.656 10.125 -3.988 1 87.62 101 ILE A N 1
ATOM 835 C CA . ILE A 1 101 ? -11.102 10.805 -2.779 1 87.62 101 ILE A CA 1
ATOM 836 C C . ILE A 1 101 ? -10.133 10.523 -1.636 1 87.62 101 ILE A C 1
ATOM 838 O O . ILE A 1 101 ? -9.789 11.422 -0.864 1 87.62 101 ILE A O 1
ATOM 842 N N . PHE A 1 102 ? -9.727 9.32 -1.597 1 84.19 102 PHE A N 1
ATOM 843 C CA . PHE A 1 102 ? -8.75 8.938 -0.588 1 84.19 102 PHE A CA 1
ATOM 844 C C . PHE A 1 102 ? -7.477 9.766 -0.729 1 84.19 102 PHE A C 1
ATOM 846 O O . PHE A 1 102 ? -6.934 10.258 0.264 1 84.19 102 PHE A O 1
ATOM 853 N N . TYR A 1 103 ? -7.027 9.922 -1.881 1 80.88 103 TYR A N 1
ATOM 854 C CA . TYR A 1 103 ? -5.832 10.719 -2.137 1 80.88 103 TYR A CA 1
ATOM 855 C C . TYR A 1 103 ? -6.059 12.18 -1.747 1 80.88 103 TYR A C 1
ATOM 857 O O . TYR A 1 103 ? -5.18 12.812 -1.165 1 80.88 103 TYR A O 1
ATOM 865 N N . GLU A 1 104 ? -7.152 12.648 -2.059 1 83.25 104 GLU A N 1
ATOM 866 C CA . GLU A 1 104 ? -7.488 14.031 -1.723 1 83.25 104 GLU A CA 1
ATOM 867 C C . GLU A 1 104 ? -7.453 14.258 -0.213 1 83.25 104 GLU A C 1
ATOM 869 O O . GLU A 1 104 ? -6.879 15.234 0.261 1 83.25 104 GLU A O 1
ATOM 874 N N . ILE A 1 105 ? -7.98 13.344 0.494 1 82.94 105 ILE A N 1
ATOM 875 C CA . ILE A 1 105 ? -8.031 13.453 1.947 1 82.94 105 ILE A CA 1
ATOM 876 C C . ILE A 1 105 ? -6.625 13.352 2.523 1 82.94 105 ILE A C 1
ATOM 878 O O . ILE A 1 105 ? -6.262 14.102 3.436 1 82.94 105 ILE A O 1
ATOM 882 N N . SER A 1 106 ? -5.875 12.438 1.996 1 76.69 106 SER A N 1
ATOM 883 C CA . SER A 1 106 ? -4.508 12.25 2.469 1 76.69 106 SER A CA 1
ATOM 884 C C . SER A 1 106 ? -3.674 13.508 2.258 1 76.69 106 SER A C 1
ATOM 886 O O . SER A 1 106 ? -2.834 13.852 3.094 1 76.69 106 SER A O 1
ATOM 888 N N . MET A 1 107 ? -3.926 14.148 1.204 1 73.06 107 MET A N 1
ATOM 889 C CA . MET A 1 107 ? -3.199 15.367 0.882 1 73.06 107 MET A CA 1
ATOM 890 C C . MET A 1 107 ? -3.604 16.5 1.816 1 73.06 107 MET A C 1
ATOM 892 O O . MET A 1 107 ? -2.773 17.328 2.189 1 73.06 107 MET A O 1
ATOM 896 N N . LEU A 1 108 ? -4.824 16.531 2.176 1 71.5 108 LEU A N 1
ATOM 897 C CA . LEU A 1 108 ? -5.359 17.641 2.971 1 71.5 108 LEU A CA 1
ATOM 898 C C . LEU A 1 108 ? -5.078 17.422 4.453 1 71.5 108 LEU A C 1
ATOM 900 O O . LEU A 1 108 ? -4.805 18.375 5.184 1 71.5 108 LEU A O 1
ATOM 904 N N . LYS A 1 109 ? -5.246 16.188 4.941 1 69.62 109 LYS A N 1
ATOM 905 C CA . LYS A 1 109 ? -5.242 15.961 6.387 1 69.62 109 LYS A CA 1
ATOM 906 C C . LYS A 1 109 ? -4.078 15.062 6.797 1 69.62 109 LYS A C 1
ATOM 908 O O . LYS A 1 109 ? -3.824 14.875 7.988 1 69.62 109 LYS A O 1
ATOM 913 N N . GLY A 1 110 ? -3.336 14.586 5.871 1 62.38 110 GLY A N 1
ATOM 914 C CA . GLY A 1 110 ? -2.301 13.617 6.195 1 62.38 110 GLY A CA 1
ATOM 915 C C . GLY A 1 110 ? -2.795 12.188 6.16 1 62.38 110 GLY A C 1
ATOM 916 O O . GLY A 1 110 ? -4 11.938 6.223 1 62.38 110 GLY A O 1
ATOM 917 N N . TYR A 1 111 ? -1.964 11.297 5.707 1 56.62 111 TYR A N 1
ATOM 918 C CA . TYR A 1 111 ? -2.326 9.883 5.707 1 56.62 111 TYR A CA 1
ATOM 919 C C . TYR A 1 111 ? -2.424 9.344 7.129 1 56.62 111 TYR A C 1
ATOM 921 O O . TYR A 1 111 ? -1.515 9.539 7.938 1 56.62 111 TYR A O 1
ATOM 929 N N . SER A 1 112 ? -3.695 8.859 7.574 1 55 112 SER A N 1
ATOM 930 C CA . SER A 1 112 ? -3.754 8.078 8.805 1 55 112 SER A CA 1
ATOM 931 C C . SER A 1 112 ? -3.738 6.578 8.516 1 55 112 SER A C 1
ATOM 933 O O . SER A 1 112 ? -4.523 6.094 7.699 1 55 112 SER A O 1
ATOM 935 N N . PRO A 1 113 ? -2.713 5.797 8.867 1 52.69 113 PRO A N 1
ATOM 936 C CA . PRO A 1 113 ? -2.695 4.34 8.719 1 52.69 113 PRO A CA 1
ATOM 937 C C . PRO A 1 113 ? -4.027 3.693 9.102 1 52.69 113 PRO A C 1
ATOM 939 O O . PRO A 1 113 ? -4.27 2.529 8.773 1 52.69 113 PRO A O 1
ATOM 942 N N . GLU A 1 114 ? -4.785 4.32 9.836 1 52.03 114 GLU A N 1
ATOM 943 C CA . GLU A 1 114 ? -6.051 3.744 10.273 1 52.03 114 GLU A CA 1
ATOM 944 C C . GLU A 1 114 ? -6.91 3.33 9.078 1 52.03 114 GLU A C 1
ATOM 946 O O . GLU A 1 114 ? -7.727 2.414 9.188 1 52.03 114 GLU A O 1
ATOM 951 N N . ARG A 1 115 ? -6.695 3.998 8.016 1 53.53 115 ARG A N 1
ATOM 952 C CA . ARG A 1 115 ? -7.578 3.688 6.898 1 53.53 115 ARG A CA 1
ATOM 953 C C . ARG A 1 115 ? -7.211 2.352 6.262 1 53.53 115 ARG A C 1
ATOM 955 O O . ARG A 1 115 ? -8.031 1.735 5.582 1 53.53 115 ARG A O 1
ATOM 962 N N . ASP A 1 116 ? -5.961 1.919 6.469 1 55.97 116 ASP A N 1
ATOM 963 C CA . ASP A 1 116 ? -5.562 0.569 6.082 1 55.97 116 ASP A CA 1
ATOM 964 C C . ASP A 1 116 ? -6.359 -0.481 6.848 1 55.97 116 ASP A C 1
ATOM 966 O O . ASP A 1 116 ? -6.367 -1.657 6.477 1 55.97 116 ASP A O 1
ATOM 970 N N . ASN A 1 117 ? -7.164 0.061 7.746 1 58 117 ASN A N 1
ATOM 971 C CA . ASN A 1 117 ? -7.902 -0.794 8.664 1 58 117 ASN A CA 1
ATOM 972 C C . ASN A 1 117 ? -9.125 -1.421 7.996 1 58 117 ASN A C 1
ATOM 974 O O . ASN A 1 117 ? -9.516 -2.541 8.328 1 58 117 ASN A O 1
ATOM 978 N N . ASP A 1 118 ? -9.57 -0.742 7 1 62.72 118 ASP A N 1
ATOM 979 C CA . ASP A 1 118 ? -10.812 -1.277 6.457 1 62.72 118 ASP A CA 1
ATOM 980 C C . ASP A 1 118 ? -10.555 -2.537 5.629 1 62.72 118 ASP A C 1
ATOM 982 O O . ASP A 1 118 ? -11.297 -3.516 5.734 1 62.72 118 ASP A O 1
ATOM 986 N N . ILE A 1 119 ? -9.398 -2.564 5.047 1 80.38 119 ILE A N 1
ATOM 987 C CA . ILE A 1 119 ? -9.094 -3.732 4.227 1 80.38 119 ILE A CA 1
ATOM 988 C C . ILE A 1 119 ? -8.742 -4.918 5.125 1 80.38 119 ILE A C 1
ATOM 990 O O . ILE A 1 119 ? -8.852 -6.074 4.707 1 80.38 119 ILE A O 1
ATOM 994 N N . LYS A 1 120 ? -8.648 -4.605 6.359 1 83.12 120 LYS A N 1
ATOM 995 C CA . LYS A 1 120 ? -8.18 -5.633 7.285 1 83.12 120 LYS A CA 1
ATOM 996 C C . LYS A 1 120 ? -9.25 -6.695 7.52 1 83.12 120 LYS A C 1
ATOM 998 O O . LYS A 1 120 ? -8.93 -7.852 7.797 1 83.12 120 LYS A O 1
ATOM 1003 N N . ASP A 1 121 ? -10.453 -6.289 7.312 1 88.75 121 ASP A N 1
ATOM 1004 C CA . ASP A 1 121 ? -11.539 -7.234 7.539 1 88.75 121 ASP A CA 1
ATOM 1005 C C . ASP A 1 121 ? -11.664 -8.219 6.375 1 88.75 121 ASP A C 1
ATOM 1007 O O . ASP A 1 121 ? -12.289 -9.266 6.508 1 88.75 121 ASP A O 1
ATOM 1011 N N . LEU A 1 122 ? -11.078 -7.844 5.312 1 95 122 LEU A N 1
ATOM 1012 C CA . LEU A 1 122 ? -11.195 -8.688 4.125 1 95 122 LEU A CA 1
ATOM 1013 C C . LEU A 1 122 ? -10.305 -9.914 4.242 1 95 122 LEU A C 1
ATOM 1015 O O . LEU A 1 122 ? -10.664 -11 3.777 1 95 122 LEU A O 1
ATOM 1019 N N . TYR A 1 123 ? -9.234 -9.859 4.969 1 96.12 123 TYR A N 1
ATOM 1020 C CA . TYR A 1 123 ? -8.258 -10.93 5.102 1 96.12 123 TYR A CA 1
ATOM 1021 C C . TYR A 1 123 ? -8.875 -12.148 5.789 1 96.12 123 TYR A C 1
ATOM 1023 O O . TYR A 1 123 ? -8.875 -13.25 5.234 1 96.12 123 TYR A O 1
ATOM 1031 N N . PRO A 1 124 ? -9.523 -11.945 6.918 1 96.56 124 PRO A N 1
ATOM 1032 C CA . PRO A 1 124 ? -10.102 -13.117 7.574 1 96.56 124 PRO A CA 1
ATOM 1033 C C . PRO A 1 124 ? -11.25 -13.727 6.777 1 96.56 124 PRO A C 1
ATOM 1035 O O . PRO A 1 124 ? -11.461 -14.945 6.824 1 96.56 124 PRO A O 1
ATOM 1038 N N . MET A 1 125 ? -11.961 -12.938 6.059 1 96.5 125 MET A N 1
ATOM 1039 C CA . MET A 1 125 ? -13.078 -13.461 5.27 1 96.5 125 MET A CA 1
ATOM 1040 C C . MET A 1 125 ? -12.57 -14.328 4.125 1 96.5 125 MET A C 1
ATOM 1042 O O . MET A 1 125 ? -13.109 -15.406 3.869 1 96.5 125 MET A O 1
ATOM 1046 N N . VAL A 1 126 ? -11.586 -13.867 3.467 1 98 126 VAL A N 1
ATOM 1047 C CA . VAL A 1 126 ? -10.984 -14.648 2.391 1 98 126 VAL A CA 1
ATOM 1048 C C . VAL A 1 126 ? -10.32 -15.898 2.963 1 98 126 VAL A C 1
ATOM 1050 O O . VAL A 1 126 ? -10.391 -16.969 2.363 1 98 126 VAL A O 1
ATOM 1053 N N . GLU A 1 127 ? -9.734 -15.742 4.109 1 98.12 127 GLU A N 1
ATOM 1054 C CA . GLU A 1 127 ? -9.133 -16.891 4.785 1 98.12 127 GLU A CA 1
ATOM 1055 C C . GLU A 1 127 ? -10.156 -18 5.016 1 98.12 127 GLU A C 1
ATOM 1057 O O . GLU A 1 127 ? -9.852 -19.172 4.84 1 98.12 127 GLU A O 1
ATOM 1062 N N . GLU A 1 128 ? -11.336 -17.594 5.402 1 97.75 128 GLU A N 1
ATOM 1063 C CA . GLU A 1 128 ? -12.398 -18.578 5.641 1 97.75 128 GLU A CA 1
ATOM 1064 C C . GLU A 1 128 ? -12.742 -19.344 4.363 1 97.75 128 GLU A C 1
ATOM 1066 O O . GLU A 1 128 ? -12.93 -20.562 4.395 1 97.75 128 GLU A O 1
ATOM 1071 N N . ILE A 1 129 ? -12.805 -18.641 3.297 1 98.06 129 ILE A N 1
ATOM 1072 C CA . ILE A 1 129 ? -13.055 -19.281 2.006 1 98.06 129 ILE A CA 1
ATOM 1073 C C . ILE A 1 129 ? -11.93 -20.25 1.685 1 98.06 129 ILE A C 1
ATOM 1075 O O . ILE A 1 129 ? -12.188 -21.391 1.281 1 98.06 129 ILE A O 1
ATOM 1079 N N . LEU A 1 130 ? -10.711 -19.875 1.925 1 98 130 LEU A N 1
ATOM 1080 C CA . LEU A 1 130 ? -9.531 -20.672 1.592 1 98 130 LEU A CA 1
ATOM 1081 C C . LEU A 1 130 ? -9.445 -21.906 2.488 1 98 130 LEU A C 1
ATOM 1083 O O . LEU A 1 130 ? -8.984 -22.953 2.053 1 98 130 LEU A O 1
ATOM 1087 N N . ASN A 1 131 ? -9.875 -21.734 3.732 1 97.62 131 ASN A N 1
ATOM 1088 C CA . ASN A 1 131 ? -9.938 -22.891 4.637 1 97.62 131 ASN A CA 1
ATOM 1089 C C . ASN A 1 131 ? -10.828 -23.984 4.082 1 97.62 131 ASN A C 1
ATOM 1091 O O . ASN A 1 131 ? -10.445 -25.156 4.078 1 97.62 131 ASN A O 1
ATOM 1095 N N . ILE A 1 132 ? -11.945 -23.641 3.646 1 96.94 132 ILE A N 1
ATOM 1096 C CA . ILE A 1 132 ? -12.898 -24.578 3.084 1 96.94 132 ILE A CA 1
ATOM 1097 C C . ILE A 1 132 ? -12.32 -25.219 1.822 1 96.94 132 ILE A C 1
ATOM 1099 O O . ILE A 1 132 ? -12.367 -26.438 1.653 1 96.94 132 ILE A O 1
ATOM 1103 N N . GLU A 1 133 ? -11.75 -24.375 0.938 1 96.62 133 GLU A N 1
ATOM 1104 C CA . GLU A 1 133 ? -11.195 -24.859 -0.323 1 96.62 133 GLU A CA 1
ATOM 1105 C C . GLU A 1 133 ? -10.016 -25.797 -0.084 1 96.62 133 GLU A C 1
ATOM 1107 O O . GLU A 1 133 ? -9.828 -26.766 -0.82 1 96.62 133 GLU A O 1
ATOM 1112 N N . LYS A 1 134 ? -9.211 -25.5 0.865 1 95.38 134 LYS A N 1
ATOM 1113 C CA . LYS A 1 134 ? -8.094 -26.375 1.213 1 95.38 134 LYS A CA 1
ATOM 1114 C C . LYS A 1 134 ? -8.594 -27.719 1.752 1 95.38 134 LYS A C 1
ATOM 1116 O O . LYS A 1 134 ? -8.078 -28.781 1.384 1 95.38 134 LYS A O 1
ATOM 1121 N N . ALA A 1 135 ? -9.539 -27.656 2.592 1 94.56 135 ALA A N 1
ATOM 1122 C CA . ALA A 1 135 ? -10.125 -28.875 3.156 1 94.56 135 ALA A CA 1
ATOM 1123 C C . ALA A 1 135 ? -10.711 -29.75 2.062 1 94.56 135 ALA A C 1
ATOM 1125 O O . ALA A 1 135 ? -10.656 -30.984 2.154 1 94.56 135 ALA A O 1
ATOM 1126 N N . ASN A 1 136 ? -11.172 -29.156 1.019 1 94.25 136 ASN A N 1
ATOM 1127 C CA . ASN A 1 136 ? -11.781 -29.875 -0.099 1 94.25 136 ASN A CA 1
ATOM 1128 C C . ASN A 1 136 ? -10.727 -30.359 -1.089 1 94.25 136 ASN A C 1
ATOM 1130 O O . ASN A 1 136 ? -11.055 -31.047 -2.064 1 94.25 136 ASN A O 1
ATOM 1134 N N . GLY A 1 137 ? -9.484 -29.953 -0.926 1 93.5 137 GLY A N 1
ATOM 1135 C CA . GLY A 1 137 ? -8.398 -30.422 -1.771 1 93.5 137 GLY A CA 1
ATOM 1136 C C . GLY A 1 137 ? -8.211 -29.578 -3.02 1 93.5 137 GLY A C 1
ATOM 1137 O O . GLY A 1 137 ? -7.441 -29.953 -3.912 1 93.5 137 GLY A O 1
ATOM 1138 N N . THR A 1 138 ? -8.875 -28.406 -3.096 1 92.75 138 THR A N 1
ATOM 1139 C CA . THR A 1 138 ? -8.836 -27.547 -4.262 1 92.75 138 THR A CA 1
ATOM 1140 C C . THR A 1 138 ? -7.523 -26.75 -4.305 1 92.75 138 THR A C 1
ATOM 1142 O O . THR A 1 138 ? -6.969 -26.516 -5.379 1 92.75 138 THR A O 1
ATOM 1145 N N . ILE A 1 139 ? -7.016 -26.375 -3.152 1 94.69 139 ILE A N 1
ATOM 1146 C CA . ILE A 1 139 ? -5.805 -25.578 -3.057 1 94.69 139 ILE A CA 1
ATOM 1147 C C . ILE A 1 139 ? -4.59 -26.484 -2.865 1 94.69 139 ILE A C 1
ATOM 1149 O O . ILE A 1 139 ? -4.559 -27.297 -1.939 1 94.69 139 ILE A O 1
ATOM 1153 N N . LYS A 1 140 ? -3.625 -26.297 -3.67 1 90.31 140 LYS A N 1
ATOM 1154 C CA . LYS A 1 140 ? -2.414 -27.109 -3.637 1 90.31 140 LYS A CA 1
ATOM 1155 C C . LYS A 1 140 ? -1.271 -26.375 -2.947 1 90.31 140 LYS A C 1
ATOM 1157 O O . LYS A 1 140 ? -0.283 -26.984 -2.539 1 90.31 140 LYS A O 1
ATOM 1162 N N . SER A 1 141 ? -1.396 -25.172 -2.758 1 93.81 141 SER A N 1
ATOM 1163 C CA . SER A 1 141 ? -0.351 -24.359 -2.154 1 93.81 141 SER A CA 1
ATOM 1164 C C . SER A 1 141 ? -0.029 -24.828 -0.738 1 93.81 141 SER A C 1
ATOM 1166 O O . SER A 1 141 ? -0.934 -25.125 0.039 1 93.81 141 SER A O 1
ATOM 1168 N N . PRO A 1 142 ? 1.288 -24.844 -0.422 1 94.19 142 PRO A N 1
ATOM 1169 C CA . PRO A 1 142 ? 1.664 -25.234 0.941 1 94.19 142 PRO A CA 1
ATOM 1170 C C . PRO A 1 142 ? 1.446 -24.109 1.95 1 94.19 142 PRO A C 1
ATOM 1172 O O . PRO A 1 142 ? 1.556 -24.328 3.158 1 94.19 142 PRO A O 1
ATOM 1175 N N . LEU A 1 143 ? 1.126 -22.953 1.532 1 96.38 143 LEU A N 1
ATOM 1176 C CA . LEU A 1 143 ? 0.9 -21.844 2.445 1 96.38 143 LEU A CA 1
ATOM 1177 C C . LEU A 1 143 ? -0.352 -22.062 3.285 1 96.38 143 LEU A C 1
ATOM 1179 O O . LEU A 1 143 ? -1.312 -22.688 2.82 1 96.38 143 LEU A O 1
ATOM 1183 N N . SER A 1 144 ? -0.297 -21.531 4.465 1 96.81 144 SER A N 1
ATOM 1184 C CA . SER A 1 144 ? -1.512 -21.547 5.273 1 96.81 144 SER A CA 1
ATOM 1185 C C . SER A 1 144 ? -2.611 -20.703 4.637 1 96.81 144 SER A C 1
ATOM 1187 O O . SER A 1 144 ? -2.326 -19.781 3.871 1 96.81 144 SER A O 1
ATOM 1189 N N . PRO A 1 145 ? -3.861 -21.016 4.992 1 97.56 145 PRO A N 1
ATOM 1190 C CA . PRO A 1 145 ? -4.949 -20.172 4.488 1 97.56 145 PRO A CA 1
ATOM 1191 C C . PRO A 1 145 ? -4.793 -18.719 4.887 1 97.56 145 PRO A C 1
ATOM 1193 O O . PRO A 1 145 ? -5.156 -17.812 4.117 1 97.56 145 PRO A O 1
ATOM 1196 N N . GLN A 1 146 ? -4.285 -18.484 5.988 1 97.56 146 GLN A N 1
ATOM 1197 C CA . GLN A 1 146 ? -4.035 -17.109 6.426 1 97.56 146 GLN A CA 1
ATOM 1198 C C . GLN A 1 146 ? -3.029 -16.406 5.512 1 97.56 146 GLN A C 1
ATOM 1200 O O . GLN A 1 146 ? -3.291 -15.32 5.012 1 97.56 146 GLN A O 1
ATOM 1205 N N . SER A 1 147 ? -1.896 -17.109 5.27 1 97.62 147 SER A N 1
ATOM 1206 C CA . SER A 1 147 ? -0.86 -16.547 4.41 1 97.62 147 SER A CA 1
ATOM 1207 C C . SER A 1 147 ? -1.367 -16.359 2.984 1 97.62 147 SER A C 1
ATOM 1209 O O . SER A 1 147 ? -1.078 -15.336 2.348 1 97.62 147 SER A O 1
ATOM 1211 N N . LEU A 1 148 ? -2.113 -17.312 2.564 1 97.5 148 LEU A N 1
ATOM 1212 C CA . LEU A 1 148 ? -2.68 -17.219 1.224 1 97.5 148 LEU A CA 1
ATOM 1213 C C . LEU A 1 148 ? -3.648 -16.047 1.119 1 97.5 148 LEU A C 1
ATOM 1215 O O . LEU A 1 148 ? -3.721 -15.383 0.079 1 97.5 148 LEU A O 1
ATOM 1219 N N . SER A 1 149 ? -4.402 -15.82 2.168 1 97.88 149 SER A N 1
ATOM 1220 C CA . SER A 1 149 ? -5.34 -14.703 2.166 1 97.88 149 SER A CA 1
ATOM 1221 C C . SER A 1 149 ? -4.609 -13.367 2.039 1 97.88 149 SER A C 1
ATOM 1223 O O . SER A 1 149 ? -5.02 -12.5 1.265 1 97.88 149 SER A O 1
ATOM 1225 N N . TYR A 1 150 ? -3.514 -13.203 2.723 1 97.19 150 TYR A N 1
ATOM 1226 C CA . TYR A 1 150 ? -2.703 -11.992 2.609 1 97.19 150 TYR A CA 1
ATOM 1227 C C . TYR A 1 150 ? -2.158 -11.828 1.194 1 97.19 150 TYR A C 1
ATOM 1229 O O . TYR A 1 150 ? -2.223 -10.742 0.619 1 97.19 150 TYR A O 1
ATOM 1237 N N . PHE A 1 151 ? -1.677 -12.938 0.703 1 97.75 151 PHE A N 1
ATOM 1238 C CA . PHE A 1 151 ? -1.097 -12.93 -0.635 1 97.75 151 PHE A CA 1
ATOM 1239 C C . PHE A 1 151 ? -2.139 -12.539 -1.676 1 97.75 151 PHE A C 1
ATOM 1241 O O . PHE A 1 151 ? -1.897 -11.656 -2.5 1 97.75 151 PHE A O 1
ATOM 1248 N N . ILE A 1 152 ? -3.275 -13.133 -1.601 1 97.88 152 ILE A N 1
ATOM 1249 C CA . ILE A 1 152 ? -4.324 -12.93 -2.594 1 97.88 152 ILE A CA 1
ATOM 1250 C C . ILE A 1 152 ? -4.883 -11.516 -2.479 1 97.88 152 ILE A C 1
ATOM 1252 O O . ILE A 1 152 ? -4.926 -10.773 -3.465 1 97.88 152 ILE A O 1
ATOM 1256 N N . VAL A 1 153 ? -5.23 -11.125 -1.321 1 97.5 153 VAL A N 1
ATOM 1257 C CA . VAL A 1 153 ? -5.91 -9.852 -1.117 1 97.5 153 VAL A CA 1
ATOM 1258 C C . VAL A 1 153 ? -4.973 -8.703 -1.477 1 97.5 153 VAL A C 1
ATOM 1260 O O . VAL A 1 153 ? -5.375 -7.746 -2.148 1 97.5 153 VAL A O 1
ATOM 1263 N N . SER A 1 154 ? -3.736 -8.797 -1.067 1 96.31 154 SER A N 1
ATOM 1264 C CA . SER A 1 154 ? -2.791 -7.73 -1.381 1 96.31 154 SER A CA 1
ATOM 1265 C C . SER A 1 154 ? -2.602 -7.586 -2.887 1 96.31 154 SER A C 1
ATOM 1267 O O . SER A 1 154 ? -2.488 -6.473 -3.398 1 96.31 154 SER A O 1
ATOM 1269 N N . ASN A 1 155 ? -2.545 -8.625 -3.539 1 97.5 155 ASN A N 1
ATOM 1270 C CA . ASN A 1 155 ? -2.379 -8.57 -4.988 1 97.5 155 ASN A CA 1
ATOM 1271 C C . ASN A 1 155 ? -3.633 -8.039 -5.676 1 97.5 155 ASN A C 1
ATOM 1273 O O . ASN A 1 155 ? -3.543 -7.316 -6.672 1 97.5 155 ASN A O 1
ATOM 1277 N N . LEU A 1 156 ? -4.777 -8.422 -5.164 1 97.94 156 LEU A N 1
ATOM 1278 C CA . LEU A 1 156 ? -6.012 -7.902 -5.734 1 97.94 156 LEU A CA 1
ATOM 1279 C C . LEU A 1 156 ? -6.109 -6.395 -5.539 1 97.94 156 LEU A C 1
ATOM 1281 O O . LEU A 1 156 ? -6.5 -5.668 -6.453 1 97.94 156 LEU A O 1
ATOM 1285 N N . VAL A 1 157 ? -5.801 -5.984 -4.375 1 96 157 VAL A N 1
ATOM 1286 C CA . VAL A 1 157 ? -5.84 -4.559 -4.074 1 96 157 VAL A CA 1
ATOM 1287 C C . VAL A 1 157 ? -4.883 -3.809 -4.996 1 96 157 VAL A C 1
ATOM 1289 O O . VAL A 1 157 ? -5.25 -2.793 -5.594 1 96 157 VAL A O 1
ATOM 1292 N N . TYR A 1 158 ? -3.705 -4.309 -5.086 1 95.94 158 TYR A N 1
ATOM 1293 C CA . TYR A 1 158 ? -2.709 -3.664 -5.93 1 95.94 158 TYR A CA 1
ATOM 1294 C C . TYR A 1 158 ? -3.164 -3.635 -7.383 1 95.94 158 TYR A C 1
ATOM 1296 O O . TYR A 1 158 ? -2.996 -2.625 -8.07 1 95.94 158 TYR A O 1
ATOM 1304 N N . LEU A 1 159 ? -3.697 -4.703 -7.82 1 97.81 159 LEU A N 1
ATOM 1305 C CA . LEU A 1 159 ? -4.211 -4.777 -9.18 1 97.81 159 LEU A CA 1
ATOM 1306 C C . LEU A 1 159 ? -5.305 -3.736 -9.406 1 97.81 159 LEU A C 1
ATOM 1308 O O . LEU A 1 159 ? -5.344 -3.086 -10.453 1 97.81 159 LEU A O 1
ATOM 1312 N N . SER A 1 160 ? -6.172 -3.631 -8.484 1 96.38 160 SER A N 1
ATOM 1313 C CA . SER A 1 160 ? -7.277 -2.689 -8.602 1 96.38 160 SER A CA 1
ATOM 1314 C C . SER A 1 160 ? -6.777 -1.255 -8.719 1 96.38 160 SER A C 1
ATOM 1316 O O . SER A 1 160 ? -7.363 -0.44 -9.43 1 96.38 160 SER A O 1
ATOM 1318 N N . LYS A 1 161 ? -5.723 -0.975 -8.07 1 93.69 161 LYS A N 1
ATOM 1319 C CA . LYS A 1 161 ? -5.176 0.378 -8.055 1 93.69 161 LYS A CA 1
ATOM 1320 C C . LYS A 1 161 ? -4.402 0.673 -9.336 1 93.69 161 LYS A C 1
ATOM 1322 O O . LYS A 1 161 ? -4.402 1.808 -9.82 1 93.69 161 LYS A O 1
ATOM 1327 N N . THR A 1 162 ? -3.754 -0.33 -9.898 1 94.44 162 THR A N 1
ATOM 1328 C CA . THR A 1 162 ? -2.752 -0.042 -10.922 1 94.44 162 THR A CA 1
ATOM 1329 C C . THR A 1 162 ? -3.211 -0.545 -12.289 1 94.44 162 THR A C 1
ATOM 1331 O O . THR A 1 162 ? -2.766 -0.044 -13.32 1 94.44 162 THR A O 1
ATOM 1334 N N . LYS A 1 163 ? -4.02 -1.595 -12.273 1 96.81 163 LYS A N 1
ATOM 1335 C CA . LYS A 1 163 ? -4.52 -2.207 -13.5 1 96.81 163 LYS A CA 1
ATOM 1336 C C . LYS A 1 163 ? -3.371 -2.621 -14.414 1 96.81 163 LYS A C 1
ATOM 1338 O O . LYS A 1 163 ? -3.459 -2.471 -15.633 1 96.81 163 LYS A O 1
ATOM 1343 N N . TYR A 1 164 ? -2.268 -3.104 -13.766 1 96.5 164 TYR A N 1
ATOM 1344 C CA . TYR A 1 164 ? -1.041 -3.32 -14.523 1 96.5 164 TYR A CA 1
ATOM 1345 C C . TYR A 1 164 ? -1.127 -4.602 -15.344 1 96.5 164 TYR A C 1
ATOM 1347 O O . TYR A 1 164 ? -0.358 -4.793 -16.297 1 96.5 164 TYR A O 1
ATOM 1355 N N . ILE A 1 165 ? -2.02 -5.48 -15.039 1 97.94 165 ILE A N 1
ATOM 1356 C CA . ILE A 1 165 ? -2.316 -6.699 -15.781 1 97.94 165 ILE A CA 1
ATOM 1357 C C . ILE A 1 165 ? -3.785 -7.074 -15.594 1 97.94 165 ILE A C 1
ATOM 1359 O O . ILE A 1 165 ? -4.504 -6.434 -14.828 1 97.94 165 ILE A O 1
ATOM 1363 N N . SER A 1 166 ? -4.266 -8.086 -16.344 1 97.94 166 SER A N 1
ATOM 1364 C CA . SER A 1 166 ? -5.637 -8.555 -16.172 1 97.94 166 SER A CA 1
ATOM 1365 C C . SER A 1 166 ? -5.766 -9.469 -14.961 1 97.94 166 SER A C 1
ATOM 1367 O O . SER A 1 166 ? -4.77 -9.992 -14.469 1 97.94 166 SER A O 1
ATOM 1369 N N . PHE A 1 167 ? -6.984 -9.609 -14.477 1 98.5 167 PHE A N 1
ATOM 1370 C CA . PHE A 1 167 ? -7.246 -10.539 -13.383 1 98.5 167 PHE A CA 1
ATOM 1371 C C . PHE A 1 167 ? -6.746 -11.938 -13.742 1 98.5 167 PHE A C 1
ATOM 1373 O O . PHE A 1 167 ? -6.125 -12.609 -12.914 1 98.5 167 PHE A O 1
ATOM 1380 N N . ASP A 1 168 ? -7.074 -12.398 -14.945 1 97.88 168 ASP A N 1
ATOM 1381 C CA . ASP A 1 168 ? -6.711 -13.75 -15.344 1 97.88 168 ASP A CA 1
ATOM 1382 C C . ASP A 1 168 ? -5.195 -13.938 -15.336 1 97.88 168 ASP A C 1
ATOM 1384 O O . ASP A 1 168 ? -4.699 -14.992 -14.922 1 97.88 168 ASP A O 1
ATOM 1388 N N . GLU A 1 169 ? -4.504 -12.922 -15.766 1 97.06 169 GLU A N 1
ATOM 1389 C CA . GLU A 1 169 ? -3.043 -12.961 -15.727 1 97.06 169 GLU A CA 1
ATOM 1390 C C . GLU A 1 169 ? -2.531 -13.047 -14.289 1 97.06 169 GLU A C 1
ATOM 1392 O O . GLU A 1 169 ? -1.627 -13.828 -13.992 1 97.06 169 GLU A O 1
ATOM 1397 N N . LEU A 1 170 ? -3.117 -12.234 -13.414 1 97.88 170 LEU A N 1
ATOM 1398 C CA . LEU A 1 170 ? -2.721 -12.266 -12.016 1 97.88 170 LEU A CA 1
ATOM 1399 C C . LEU A 1 170 ? -3.006 -13.633 -11.398 1 97.88 170 LEU A C 1
ATOM 1401 O O . LEU A 1 170 ? -2.133 -14.227 -10.758 1 97.88 170 LEU A O 1
ATOM 1405 N N . TYR A 1 171 ? -4.223 -14.125 -11.625 1 96.62 171 TYR A N 1
ATOM 1406 C CA . TYR A 1 171 ? -4.617 -15.391 -11.023 1 96.62 171 TYR A CA 1
ATOM 1407 C C . TYR A 1 171 ? -3.686 -16.516 -11.461 1 96.62 171 TYR A C 1
ATOM 1409 O O . TYR A 1 171 ? -3.307 -17.375 -10.656 1 96.62 171 TYR A O 1
ATOM 1417 N N . SER A 1 172 ? -3.26 -16.547 -12.664 1 93.5 172 SER A N 1
ATOM 1418 C CA . SER A 1 172 ? -2.357 -17.562 -13.188 1 93.5 172 SER A CA 1
ATOM 1419 C C . SER A 1 172 ? -1.002 -17.516 -12.492 1 93.5 172 SER A C 1
ATOM 1421 O O . SER A 1 172 ? -0.347 -18.531 -12.312 1 93.5 172 SER A O 1
ATOM 1423 N N . HIS A 1 173 ? -0.619 -16.297 -12.008 1 93.19 173 HIS A N 1
ATOM 1424 C CA . HIS A 1 173 ? 0.701 -16.109 -11.414 1 93.19 173 HIS A CA 1
ATOM 1425 C C . HIS A 1 173 ? 0.663 -16.328 -9.906 1 93.19 173 HIS A C 1
ATOM 1427 O O . HIS A 1 173 ? 1.71 -16.438 -9.266 1 93.19 173 HIS A O 1
ATOM 1433 N N . MET A 1 174 ? -0.5 -16.438 -9.336 1 91.38 174 MET A N 1
ATOM 1434 C CA . MET A 1 174 ? -0.585 -16.641 -7.895 1 91.38 174 MET A CA 1
ATOM 1435 C C . MET A 1 174 ? -0.31 -18.094 -7.535 1 91.38 174 MET A C 1
ATOM 1437 O O . MET A 1 174 ? 0.052 -18.406 -6.398 1 91.38 174 MET A O 1
ATOM 1441 N N . ASN A 1 175 ? -0.403 -18.969 -8.492 1 86.94 175 ASN A N 1
ATOM 1442 C CA . ASN A 1 175 ? -0.047 -20.375 -8.297 1 86.94 175 ASN A CA 1
ATOM 1443 C C . ASN A 1 175 ? -0.718 -20.953 -7.051 1 86.94 175 ASN A C 1
ATOM 1445 O O . ASN A 1 175 ? -0.049 -21.516 -6.188 1 86.94 175 ASN A O 1
ATOM 1449 N N . ILE A 1 176 ? -1.969 -20.891 -6.922 1 87.38 176 ILE A N 1
ATOM 1450 C CA . ILE A 1 176 ? -2.721 -21.328 -5.75 1 87.38 176 ILE A CA 1
ATOM 1451 C C . ILE A 1 176 ? -3.133 -22.797 -5.922 1 87.38 176 ILE A C 1
ATOM 1453 O O . ILE A 1 176 ? -3.363 -23.25 -7.043 1 87.38 176 ILE A O 1
ATOM 1457 N N . MET B 1 1 ? 41.438 30.516 11.227 1 43.53 1 MET B N 1
ATOM 1458 C CA . MET B 1 1 ? 40.781 30.266 9.953 1 43.53 1 MET B CA 1
ATOM 1459 C C . MET B 1 1 ? 39.469 29.469 10.164 1 43.53 1 MET B C 1
ATOM 1461 O O . MET B 1 1 ? 39.438 28.562 11 1 43.53 1 MET B O 1
ATOM 1465 N N . PRO B 1 2 ? 38.312 30.047 9.781 1 52.84 2 PRO B N 1
ATOM 1466 C CA . PRO B 1 2 ? 37.094 29.281 10.102 1 52.84 2 PRO B CA 1
ATOM 1467 C C . PRO B 1 2 ? 37.219 27.812 9.75 1 52.84 2 PRO B C 1
ATOM 1469 O O . PRO B 1 2 ? 37.906 27.453 8.781 1 52.84 2 PRO B O 1
ATOM 1472 N N . LYS B 1 3 ? 37.375 27.016 10.688 1 53.53 3 LYS B N 1
ATOM 1473 C CA . LYS B 1 3 ? 37.531 25.578 10.477 1 53.53 3 LYS B CA 1
ATOM 1474 C C . LYS B 1 3 ? 36.688 25.094 9.305 1 53.53 3 LYS B C 1
ATOM 1476 O O . LYS B 1 3 ? 35.469 25.266 9.32 1 53.53 3 LYS B O 1
ATOM 1481 N N . ILE B 1 4 ? 37.219 25.031 8.133 1 60.84 4 ILE B N 1
ATOM 1482 C CA . ILE B 1 4 ? 36.531 24.516 6.965 1 60.84 4 ILE B CA 1
ATOM 1483 C C . ILE B 1 4 ? 36.031 23.094 7.238 1 60.84 4 ILE B C 1
ATOM 1485 O O . ILE B 1 4 ? 36.812 22.188 7.445 1 60.84 4 ILE B O 1
ATOM 1489 N N . ILE B 1 5 ? 34.906 23.031 7.926 1 68.94 5 ILE B N 1
ATOM 1490 C CA . ILE B 1 5 ? 34.344 21.703 8.141 1 68.94 5 ILE B CA 1
ATOM 1491 C C . ILE B 1 5 ? 34.062 21.047 6.797 1 68.94 5 ILE B C 1
ATOM 1493 O O . ILE B 1 5 ? 33.344 21.594 5.969 1 68.94 5 ILE B O 1
ATOM 1497 N N . GLU B 1 6 ? 34.906 20.109 6.43 1 76.19 6 GLU B N 1
ATOM 1498 C CA . GLU B 1 6 ? 34.75 19.359 5.191 1 76.19 6 GLU B CA 1
ATOM 1499 C C . GLU B 1 6 ? 33.562 18.375 5.289 1 76.19 6 GLU B C 1
ATOM 1501 O O . GLU B 1 6 ? 33.219 17.906 6.379 1 76.19 6 GLU B O 1
ATOM 1506 N N . ASN B 1 7 ? 32.812 18.25 4.273 1 89.81 7 ASN B N 1
ATOM 1507 C CA . ASN B 1 7 ? 31.734 17.266 4.074 1 89.81 7 ASN B CA 1
ATOM 1508 C C . ASN B 1 7 ? 30.562 17.531 5.016 1 89.81 7 ASN B C 1
ATOM 1510 O O . ASN B 1 7 ? 30.078 16.594 5.664 1 89.81 7 ASN B O 1
ATOM 1514 N N . ILE B 1 8 ? 30.172 18.828 5.184 1 93.56 8 ILE B N 1
ATOM 1515 C CA . ILE B 1 8 ? 29.141 19.25 6.113 1 93.56 8 ILE B CA 1
ATOM 1516 C C . ILE B 1 8 ? 27.828 18.516 5.809 1 93.56 8 ILE B C 1
ATOM 1518 O O . ILE B 1 8 ? 27.203 17.969 6.715 1 93.56 8 ILE B O 1
ATOM 1522 N N . LYS B 1 9 ? 27.531 18.422 4.555 1 95.69 9 LYS B N 1
ATOM 1523 C CA . LYS B 1 9 ? 26.281 17.781 4.164 1 95.69 9 LYS B CA 1
ATOM 1524 C C . LYS B 1 9 ? 26.25 16.328 4.598 1 95.69 9 LYS B C 1
ATOM 1526 O O . LYS B 1 9 ? 25.266 15.852 5.156 1 95.69 9 LYS B O 1
ATOM 1531 N N . GLU B 1 10 ? 27.344 15.656 4.363 1 95.69 10 GLU B N 1
ATOM 1532 C CA . GLU B 1 10 ? 27.453 14.242 4.719 1 95.69 10 GLU B CA 1
ATOM 1533 C C . GLU B 1 10 ? 27.375 14.055 6.23 1 95.69 10 GLU B C 1
ATOM 1535 O O . GLU B 1 10 ? 26.734 13.109 6.711 1 95.69 10 GLU B O 1
ATOM 1540 N N . ASN B 1 11 ? 27.984 14.961 6.918 1 96.12 11 ASN B N 1
ATOM 1541 C CA . ASN B 1 11 ? 27.953 14.875 8.375 1 96.12 11 ASN B CA 1
ATOM 1542 C C . ASN B 1 11 ? 26.547 15.094 8.922 1 96.12 11 ASN B C 1
ATOM 1544 O O . ASN B 1 11 ? 26.125 14.422 9.859 1 96.12 11 ASN B O 1
ATOM 1548 N N . LEU B 1 12 ? 25.875 16 8.328 1 97.44 12 LEU B N 1
ATOM 1549 C CA . LEU B 1 12 ? 24.5 16.266 8.727 1 97.44 12 LEU B CA 1
ATOM 1550 C C . LEU B 1 12 ? 23.625 15.031 8.484 1 97.44 12 LEU B C 1
ATOM 1552 O O . LEU B 1 12 ? 22.828 14.648 9.352 1 97.44 12 LEU B O 1
ATOM 1556 N N . ILE B 1 13 ? 23.828 14.406 7.379 1 97.19 13 ILE B N 1
ATOM 1557 C CA . ILE B 1 13 ? 23.062 13.219 7.016 1 97.19 13 ILE B CA 1
ATOM 1558 C C . ILE B 1 13 ? 23.344 12.102 8.008 1 97.19 13 ILE B C 1
ATOM 1560 O O . ILE B 1 13 ? 22.422 11.453 8.508 1 97.19 13 ILE B O 1
ATOM 1564 N N . LEU B 1 14 ? 24.578 11.93 8.328 1 96.56 14 LEU B N 1
ATOM 1565 C CA . LEU B 1 14 ? 24.984 10.875 9.25 1 96.56 14 LEU B CA 1
ATOM 1566 C C . LEU B 1 14 ? 24.391 11.117 10.641 1 96.56 14 LEU B C 1
ATOM 1568 O O . LEU B 1 14 ? 23.844 10.203 11.258 1 96.56 14 LEU B O 1
ATOM 1572 N N . GLU B 1 15 ? 24.484 12.336 11.117 1 96.69 15 GLU B N 1
ATOM 1573 C CA . GLU B 1 15 ? 23.953 12.695 12.422 1 96.69 15 GLU B CA 1
ATOM 1574 C C . GLU B 1 15 ? 22.422 12.578 12.453 1 96.69 15 GLU B C 1
ATOM 1576 O O . GLU B 1 15 ? 21.859 12.023 13.398 1 96.69 15 GLU B O 1
ATOM 1581 N N . GLY B 1 16 ? 21.797 13.117 11.43 1 96.75 16 GLY B N 1
ATOM 1582 C CA . GLY B 1 16 ? 20.359 13.008 11.336 1 96.75 16 GLY B CA 1
ATOM 1583 C C . GLY B 1 16 ? 19.859 11.578 11.305 1 96.75 16 GLY B C 1
ATOM 1584 O O . GLY B 1 16 ? 18.891 11.234 11.969 1 96.75 16 GLY B O 1
ATOM 1585 N N . ARG B 1 17 ? 20.531 10.75 10.508 1 95.94 17 ARG B N 1
ATOM 1586 C CA . ARG B 1 17 ? 20.203 9.328 10.422 1 95.94 17 ARG B CA 1
ATOM 1587 C C . ARG B 1 17 ? 20.281 8.672 11.797 1 95.94 17 ARG B C 1
ATOM 1589 O O . ARG B 1 17 ? 19.375 7.934 12.188 1 95.94 17 ARG B O 1
ATOM 1596 N N . LYS B 1 18 ? 21.328 8.961 12.43 1 95.62 18 LYS B N 1
ATOM 1597 C CA . LYS B 1 18 ? 21.531 8.414 13.773 1 95.62 18 LYS B CA 1
ATOM 1598 C C . LYS B 1 18 ? 20.375 8.781 14.695 1 95.62 18 LYS B C 1
ATOM 1600 O O . LYS B 1 18 ? 19.828 7.922 15.383 1 95.62 18 LYS B O 1
ATOM 1605 N N . ILE B 1 19 ? 19.953 10 14.688 1 95.38 19 ILE B N 1
ATOM 1606 C CA . ILE B 1 19 ? 18.891 10.484 15.562 1 95.38 19 ILE B CA 1
ATOM 1607 C C . ILE B 1 19 ? 17.562 9.844 15.156 1 95.38 19 ILE B C 1
ATOM 1609 O O . ILE B 1 19 ? 16.797 9.391 16.016 1 95.38 19 ILE B O 1
ATOM 1613 N N . LEU B 1 20 ? 17.328 9.789 13.883 1 94.19 20 LEU B N 1
ATOM 1614 C CA . LEU B 1 20 ? 16.078 9.219 13.383 1 94.19 20 LEU B CA 1
ATOM 1615 C C . LEU B 1 20 ? 15.938 7.754 13.781 1 94.19 20 LEU B C 1
ATOM 1617 O O . LEU B 1 20 ? 14.859 7.312 14.188 1 94.19 20 LEU B O 1
ATOM 1621 N N . ILE B 1 21 ? 17.031 7.031 13.648 1 92.06 21 ILE B N 1
ATOM 1622 C CA . ILE B 1 21 ? 17 5.59 13.875 1 92.06 21 ILE B CA 1
ATOM 1623 C C . ILE B 1 21 ? 17 5.301 15.375 1 92.06 21 ILE B C 1
ATOM 1625 O O . ILE B 1 21 ? 16.266 4.422 15.844 1 92.06 21 ILE B O 1
ATOM 1629 N N . GLU B 1 22 ? 17.703 6.043 16.172 1 92.25 22 GLU B N 1
ATOM 1630 C CA . GLU B 1 22 ? 17.859 5.773 17.594 1 92.25 22 GLU B CA 1
ATOM 1631 C C . GLU B 1 22 ? 16.75 6.402 18.406 1 92.25 22 GLU B C 1
ATOM 1633 O O . GLU B 1 22 ? 16.438 5.941 19.516 1 92.25 22 GLU B O 1
ATOM 1638 N N . LYS B 1 23 ? 16.156 7.453 17.922 1 91.88 23 LYS B N 1
ATOM 1639 C CA . LYS B 1 23 ? 15.117 8.164 18.656 1 91.88 23 LYS B CA 1
ATOM 1640 C C . LYS B 1 23 ? 13.82 8.219 17.844 1 91.88 23 LYS B C 1
ATOM 1642 O O . LYS B 1 23 ? 13.055 7.254 17.828 1 91.88 23 LYS B O 1
ATOM 1647 N N . SER B 1 24 ? 13.523 9.312 17.141 1 90.12 24 SER B N 1
ATOM 1648 C CA . SER B 1 24 ? 12.312 9.461 16.344 1 90.12 24 SER B CA 1
ATOM 1649 C C . SER B 1 24 ? 12.352 10.742 15.516 1 90.12 24 SER B C 1
ATOM 1651 O O . SER B 1 24 ? 13.289 11.531 15.625 1 90.12 24 SER B O 1
ATOM 1653 N N . TYR B 1 25 ? 11.414 10.797 14.703 1 91.69 25 TYR B N 1
ATOM 1654 C CA . TYR B 1 25 ? 11.266 12.008 13.898 1 91.69 25 TYR B CA 1
ATOM 1655 C C . TYR B 1 25 ? 10.992 13.219 14.781 1 91.69 25 TYR B C 1
ATOM 1657 O O . TYR B 1 25 ? 11.539 14.305 14.555 1 91.69 25 TYR B O 1
ATOM 1665 N N . LYS B 1 26 ? 10.18 13 15.719 1 89.44 26 LYS B N 1
ATOM 1666 C CA . LYS B 1 26 ? 9.797 14.07 16.625 1 89.44 26 LYS 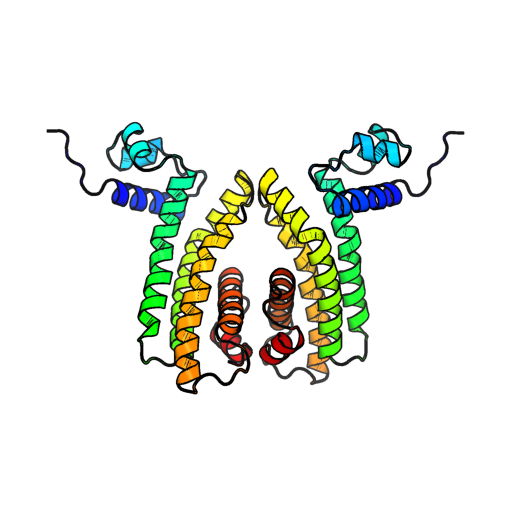B CA 1
ATOM 1667 C C . LYS B 1 26 ? 11.008 14.602 17.391 1 89.44 26 LYS B C 1
ATOM 1669 O O . LYS B 1 26 ? 11.094 15.805 17.656 1 89.44 26 LYS B O 1
ATOM 1674 N N . GLU B 1 27 ? 11.938 13.789 17.609 1 92.94 27 GLU B N 1
ATOM 1675 C CA . GLU B 1 27 ? 13.102 14.148 18.406 1 92.94 27 GLU B CA 1
ATOM 1676 C C . GLU B 1 27 ? 14.188 14.789 17.562 1 92.94 27 GLU B C 1
ATOM 1678 O O . GLU B 1 27 ? 15.148 15.352 18.078 1 92.94 27 GLU B O 1
ATOM 1683 N N . LEU B 1 28 ? 14.055 14.602 16.297 1 95.25 28 LEU B N 1
ATOM 1684 C CA . LEU B 1 28 ? 15.016 15.234 15.406 1 95.25 28 LEU B CA 1
ATOM 1685 C C . LEU B 1 28 ? 14.852 16.75 15.43 1 95.25 28 LEU B C 1
ATOM 1687 O O . LEU B 1 28 ? 13.812 17.281 15.016 1 95.25 28 LEU B O 1
ATOM 1691 N N . ASN B 1 29 ? 15.883 17.406 15.945 1 95.25 29 ASN B N 1
ATOM 1692 C CA . ASN B 1 29 ? 15.914 18.859 16.078 1 95.25 29 ASN B CA 1
ATOM 1693 C C . ASN B 1 29 ? 17.047 19.469 15.266 1 95.25 29 ASN B C 1
ATOM 1695 O O . ASN B 1 29 ? 18.219 19.141 15.469 1 95.25 29 ASN B O 1
ATOM 1699 N N . ILE B 1 30 ? 16.672 20.422 14.477 1 96.62 30 ILE B N 1
ATOM 1700 C CA . ILE B 1 30 ? 17.625 21 13.547 1 96.62 30 ILE B CA 1
ATOM 1701 C C . ILE B 1 30 ? 18.703 21.75 14.32 1 96.62 30 ILE B C 1
ATOM 1703 O O . ILE B 1 30 ? 19.891 21.703 13.977 1 96.62 30 ILE B O 1
ATOM 1707 N N . ARG B 1 31 ? 18.25 22.469 15.32 1 96.31 31 ARG B N 1
ATOM 1708 C CA . ARG B 1 31 ? 19.203 23.234 16.141 1 96.31 31 ARG B CA 1
ATOM 1709 C C . ARG B 1 31 ? 20.219 22.312 16.781 1 96.31 31 ARG B C 1
ATOM 1711 O O . ARG B 1 31 ? 21.438 22.531 16.656 1 96.31 31 ARG B O 1
ATOM 1718 N N . ASP B 1 32 ? 19.812 21.203 17.391 1 95.56 32 ASP B N 1
ATOM 1719 C CA . ASP B 1 32 ? 20.688 20.25 18.047 1 95.56 32 ASP B CA 1
ATOM 1720 C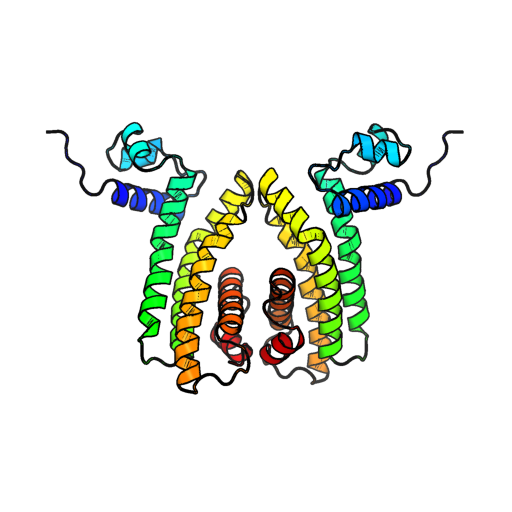 C . ASP B 1 32 ? 21.562 19.5 17.031 1 95.56 32 ASP B C 1
ATOM 1722 O O . ASP B 1 32 ? 22.75 19.266 17.281 1 95.56 32 ASP B O 1
ATOM 1726 N N . THR B 1 33 ? 20.969 19.125 15.938 1 96.94 33 THR B N 1
ATOM 1727 C CA . THR B 1 33 ? 21.719 18.438 14.891 1 96.94 33 THR B CA 1
ATOM 1728 C C . THR B 1 33 ? 22.859 19.312 14.375 1 96.94 33 THR B C 1
ATOM 1730 O O . THR B 1 33 ? 23.984 18.828 14.211 1 96.94 33 THR B O 1
ATOM 1733 N N . SER B 1 34 ? 22.547 20.609 14.125 1 97 34 SER B N 1
ATOM 1734 C CA . SER B 1 34 ? 23.562 21.562 13.672 1 97 34 SER B CA 1
ATOM 1735 C C . SER B 1 34 ? 24.688 21.688 14.688 1 97 34 SER B C 1
ATOM 1737 O O . SER B 1 34 ? 25.875 21.641 14.328 1 97 34 SER B O 1
ATOM 1739 N N . LYS B 1 35 ? 24.359 21.781 15.922 1 96.31 35 LYS B N 1
ATOM 1740 C CA . LYS B 1 35 ? 25.328 21.891 17.016 1 96.31 35 LYS B CA 1
ATOM 1741 C C . LYS B 1 35 ? 26.234 20.672 17.078 1 96.31 35 LYS B C 1
ATOM 1743 O O . LYS B 1 35 ? 27.453 20.797 17.203 1 96.31 35 LYS B O 1
ATOM 1748 N N . ASN B 1 36 ? 25.641 19.531 16.953 1 95.56 36 ASN B N 1
ATOM 1749 C CA . ASN B 1 36 ? 26.391 18.281 17 1 95.56 36 ASN B CA 1
ATOM 1750 C C . ASN B 1 36 ? 27.391 18.188 15.852 1 95.56 36 ASN B C 1
ATOM 1752 O O . ASN B 1 36 ? 28.422 17.516 15.977 1 95.56 36 ASN B O 1
ATOM 1756 N N . CYS B 1 37 ? 27.078 18.891 14.758 1 96.31 37 CYS B N 1
ATOM 1757 C CA . CYS B 1 37 ? 27.953 18.875 13.594 1 96.31 37 CYS B CA 1
ATOM 1758 C C . CYS B 1 37 ? 28.922 20.047 13.617 1 96.31 37 CYS B C 1
ATOM 1760 O O . CYS B 1 37 ? 29.688 20.234 12.68 1 96.31 37 CYS B O 1
ATOM 1762 N N . GLY B 1 38 ? 28.75 20.891 14.609 1 95.38 38 GLY B N 1
ATOM 1763 C CA . GLY B 1 38 ? 29.672 21.984 14.797 1 95.38 38 GLY B CA 1
ATOM 1764 C C . GLY B 1 38 ? 29.391 23.156 13.883 1 95.38 38 GLY B C 1
ATOM 1765 O O . GLY B 1 38 ? 30.312 23.891 13.508 1 95.38 38 GLY B O 1
ATOM 1766 N N . ILE B 1 39 ? 28.188 23.266 13.461 1 95.94 39 ILE B N 1
ATOM 1767 C CA . ILE B 1 39 ? 27.844 24.359 12.562 1 95.94 39 ILE B CA 1
ATOM 1768 C C . ILE B 1 39 ? 26.672 25.156 13.141 1 95.94 39 ILE B C 1
ATOM 1770 O O . ILE B 1 39 ? 26 24.688 14.062 1 95.94 39 ILE B O 1
ATOM 1774 N N . GLY B 1 40 ? 26.516 26.438 12.609 1 94.44 40 GLY B N 1
ATOM 1775 C CA . GLY B 1 40 ? 25.344 27.219 12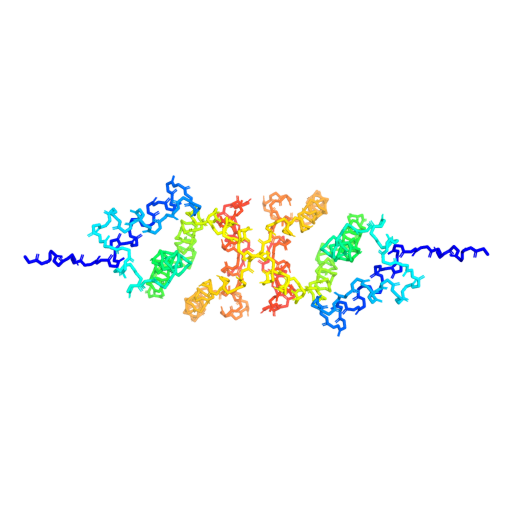.953 1 94.44 40 GLY B CA 1
ATOM 1776 C C . GLY B 1 40 ? 24.094 26.766 12.219 1 94.44 40 GLY B C 1
ATOM 1777 O O . GLY B 1 40 ? 24.172 26.172 11.148 1 94.44 40 GLY B O 1
ATOM 1778 N N . ILE B 1 41 ? 23 27.125 12.836 1 95.25 41 ILE B N 1
ATOM 1779 C CA . ILE B 1 41 ? 21.703 26.734 12.266 1 95.25 41 ILE B CA 1
ATOM 1780 C C . ILE B 1 41 ? 21.547 27.375 10.891 1 95.25 41 ILE B C 1
ATOM 1782 O O . ILE B 1 41 ? 20.938 26.781 9.992 1 95.25 41 ILE B O 1
ATOM 1786 N N . GLY B 1 42 ? 22.094 28.531 10.625 1 95.62 42 GLY B N 1
ATOM 1787 C CA . GLY B 1 42 ? 22.047 29.203 9.336 1 95.62 42 GLY B CA 1
ATOM 1788 C C . GLY B 1 42 ? 22.766 28.422 8.242 1 95.62 42 GLY B C 1
ATOM 1789 O O . GLY B 1 42 ? 22.281 28.375 7.105 1 95.62 42 GLY B O 1
ATOM 1790 N N . THR B 1 43 ? 23.859 27.859 8.594 1 95.81 43 THR B N 1
ATOM 1791 C CA . THR B 1 43 ? 24.609 27.047 7.66 1 95.81 43 THR B CA 1
ATOM 1792 C C . THR B 1 43 ? 23.828 25.797 7.266 1 95.81 43 THR B C 1
ATOM 1794 O O . THR B 1 43 ? 23.875 25.359 6.113 1 95.81 43 THR B O 1
ATOM 1797 N N . PHE B 1 44 ? 23.031 25.203 8.195 1 97.31 44 PHE B N 1
ATOM 1798 C CA . PHE B 1 44 ? 22.172 24.062 7.91 1 97.31 44 PHE B CA 1
ATOM 1799 C C . PHE B 1 44 ? 21.234 24.375 6.742 1 97.31 44 PHE B C 1
ATOM 1801 O O . PHE B 1 44 ? 21.109 23.578 5.809 1 97.31 44 PHE B O 1
ATOM 1808 N N . TYR B 1 45 ? 20.703 25.5 6.754 1 96.5 45 TYR B N 1
ATOM 1809 C CA . TYR B 1 45 ? 19.672 25.859 5.797 1 96.5 45 TYR B CA 1
ATOM 1810 C C . TYR B 1 45 ? 20.266 26.188 4.438 1 96.5 45 TYR B C 1
ATOM 1812 O O . TYR B 1 45 ? 19.547 26.344 3.451 1 96.5 45 TYR B O 1
ATOM 1820 N N . ASN B 1 46 ? 21.672 26.281 4.371 1 95.75 46 ASN B N 1
ATOM 1821 C CA . ASN B 1 46 ? 22.344 26.328 3.078 1 95.75 46 ASN B CA 1
ATOM 1822 C C . ASN B 1 46 ? 22.203 25 2.336 1 95.75 46 ASN B C 1
ATOM 1824 O O . ASN B 1 46 ? 22.328 24.953 1.11 1 95.75 46 ASN B O 1
ATOM 1828 N N . TYR B 1 47 ? 21.891 24 3.117 1 96.12 47 TYR B N 1
ATOM 1829 C CA . TYR B 1 47 ? 21.891 22.656 2.529 1 96.12 47 TYR B CA 1
ATOM 1830 C C . TYR B 1 47 ? 20.469 22.109 2.457 1 96.12 47 TYR B C 1
ATOM 1832 O O . TYR B 1 47 ? 20.125 21.391 1.507 1 96.12 47 TYR B O 1
ATOM 1840 N N . PHE B 1 48 ? 19.688 22.359 3.494 1 97 48 PHE B N 1
ATOM 1841 C CA . PHE B 1 48 ? 18.328 21.828 3.564 1 97 48 PHE B CA 1
ATOM 1842 C C . PHE B 1 48 ? 17.344 22.938 3.91 1 97 48 PHE B C 1
ATOM 1844 O O . PHE B 1 48 ? 17.469 23.594 4.949 1 97 48 PHE B O 1
ATOM 1851 N N . LYS B 1 49 ? 16.344 23 3.119 1 95.56 49 LYS B N 1
ATOM 1852 C CA . LYS B 1 49 ? 15.367 24.078 3.244 1 95.56 49 LYS B CA 1
ATOM 1853 C C . LYS B 1 49 ? 14.547 23.938 4.523 1 95.56 49 LYS B C 1
ATOM 1855 O O . LYS B 1 49 ? 14.164 24.938 5.133 1 95.56 49 LYS B O 1
ATOM 1860 N N . ASN B 1 50 ? 14.242 22.734 4.902 1 93.25 50 ASN B N 1
ATOM 1861 C CA . ASN B 1 50 ? 13.4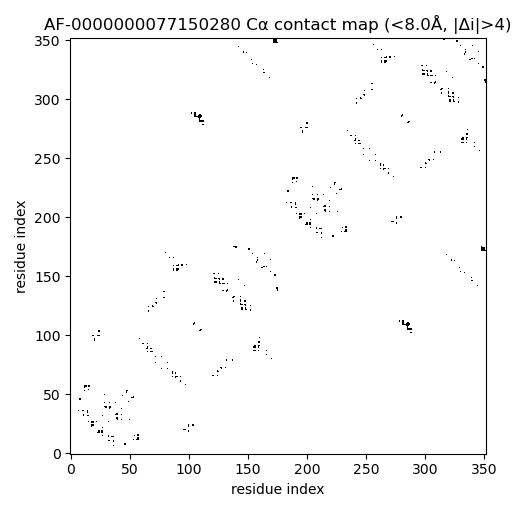45 22.438 6.09 1 93.25 50 ASN B CA 1
ATOM 1862 C C . ASN B 1 50 ? 13.688 21.016 6.586 1 93.25 50 ASN B C 1
ATOM 1864 O O . ASN B 1 50 ? 14.43 20.25 5.965 1 93.25 50 ASN B O 1
ATOM 1868 N N . LYS B 1 51 ? 13.125 20.703 7.695 1 92.5 51 LYS B N 1
ATOM 1869 C CA . LYS B 1 51 ? 13.289 19.406 8.336 1 92.5 51 LYS B CA 1
ATOM 1870 C C . LYS B 1 51 ? 12.836 18.281 7.418 1 92.5 51 LYS B C 1
ATOM 1872 O O . LYS B 1 51 ? 13.477 17.234 7.359 1 92.5 51 LYS B O 1
ATOM 1877 N N . GLU B 1 52 ? 11.836 18.5 6.648 1 89 52 GLU B N 1
ATOM 1878 C CA . GLU B 1 52 ? 11.266 17.484 5.762 1 89 52 GLU B CA 1
ATOM 1879 C C . GLU B 1 52 ? 12.234 17.141 4.637 1 89 52 GLU B C 1
ATOM 1881 O O . GLU B 1 52 ? 12.445 15.961 4.336 1 89 52 GLU B O 1
ATOM 1886 N N . MET B 1 53 ? 12.758 18.141 4.113 1 91.88 53 MET B N 1
ATOM 1887 C CA . MET B 1 53 ? 13.719 17.906 3.037 1 91.88 53 MET B CA 1
ATOM 1888 C C . MET B 1 53 ? 14.969 17.219 3.566 1 91.88 53 MET B C 1
ATOM 1890 O O . MET B 1 53 ? 15.562 16.391 2.879 1 91.88 53 MET B O 1
ATOM 1894 N N . PHE B 1 54 ? 15.344 17.656 4.766 1 95.44 54 PHE B N 1
ATOM 1895 C CA . PHE B 1 54 ? 16.484 17.031 5.426 1 95.44 54 PHE B CA 1
ATOM 1896 C C . PHE B 1 54 ? 16.234 15.531 5.609 1 95.44 54 PHE B C 1
ATOM 1898 O O . PHE B 1 54 ? 17.047 14.711 5.188 1 95.44 54 PHE B O 1
ATOM 1905 N N . VAL B 1 55 ? 15.117 15.125 6.082 1 93.69 55 VAL B N 1
ATOM 1906 C CA . VAL B 1 55 ? 14.758 13.734 6.336 1 93.69 55 VAL B CA 1
ATOM 1907 C C . VAL B 1 55 ? 14.625 12.977 5.016 1 93.69 55 VAL B C 1
ATOM 1909 O O . VAL B 1 55 ? 15.055 11.828 4.902 1 93.69 55 VAL B O 1
ATOM 1912 N N . HIS B 1 56 ? 14.047 13.633 4.074 1 91.25 56 HIS B N 1
ATOM 1913 C CA . HIS B 1 56 ? 13.953 13.047 2.742 1 91.25 56 HIS B CA 1
ATOM 1914 C C . HIS B 1 56 ? 15.328 12.672 2.205 1 91.25 56 HIS B C 1
ATOM 1916 O O . HIS B 1 56 ? 15.508 11.594 1.638 1 91.25 56 HIS B O 1
ATOM 1922 N N . GLU B 1 57 ? 16.266 13.539 2.375 1 94 57 GLU B N 1
ATOM 1923 C CA . GLU B 1 57 ? 17.609 13.281 1.874 1 94 57 GLU B CA 1
ATOM 1924 C C . GLU B 1 57 ? 18.266 12.125 2.623 1 94 57 GLU B C 1
ATOM 1926 O O . GLU B 1 57 ? 19.047 11.367 2.047 1 94 57 GLU B O 1
ATOM 1931 N N . ILE B 1 58 ? 17.984 12.016 3.836 1 95 58 ILE B N 1
ATOM 1932 C CA . ILE B 1 58 ? 18.484 10.891 4.613 1 95 58 ILE B CA 1
ATOM 1933 C C . ILE B 1 58 ? 17.938 9.586 4.039 1 95 58 ILE B C 1
ATOM 1935 O O . ILE B 1 58 ? 18.688 8.633 3.807 1 95 58 ILE B O 1
ATOM 1939 N N . PHE B 1 59 ? 16.672 9.539 3.746 1 93.25 59 PHE B N 1
ATOM 1940 C CA . PHE B 1 59 ? 16.047 8.375 3.145 1 93.25 59 PHE B CA 1
ATOM 1941 C C . PHE B 1 59 ? 16.672 8.047 1.796 1 93.25 59 PHE B C 1
ATOM 1943 O O . PHE B 1 59 ? 16.984 6.895 1.521 1 93.25 59 PHE B O 1
ATOM 1950 N N . MET B 1 60 ? 16.859 9.094 1.096 1 92.81 60 MET B N 1
ATOM 1951 C CA . MET B 1 60 ? 17.375 8.914 -0.26 1 92.81 60 MET B CA 1
ATOM 1952 C C . MET B 1 60 ? 18.797 8.352 -0.237 1 92.81 60 MET B C 1
ATOM 1954 O O . MET B 1 60 ? 19.172 7.562 -1.103 1 92.81 60 MET B O 1
ATOM 1958 N N . ASP B 1 61 ? 19.484 8.766 0.716 1 93.5 61 ASP B N 1
ATOM 1959 C CA . ASP B 1 61 ? 20.844 8.273 0.838 1 93.5 61 ASP B CA 1
ATOM 1960 C C . ASP B 1 61 ? 20.875 6.762 1.029 1 93.5 61 ASP B C 1
ATOM 1962 O O . ASP B 1 61 ? 21.703 6.07 0.428 1 93.5 61 ASP B O 1
ATOM 1966 N N . ASP B 1 62 ? 20 6.207 1.794 1 92.5 62 ASP B N 1
ATOM 1967 C CA . ASP B 1 62 ? 19.906 4.766 1.992 1 92.5 62 ASP B CA 1
ATOM 1968 C C . ASP B 1 62 ? 19.219 4.09 0.811 1 92.5 62 ASP B C 1
ATOM 1970 O O . ASP B 1 62 ? 19.562 2.963 0.446 1 92.5 62 ASP B O 1
ATOM 1974 N N . TRP B 1 63 ? 18.297 4.758 0.25 1 94.62 63 TRP B N 1
ATOM 1975 C CA . TRP B 1 63 ? 17.578 4.211 -0.896 1 94.62 63 TRP B CA 1
ATOM 1976 C C . TRP B 1 63 ? 18.516 4.008 -2.08 1 94.62 63 TRP B C 1
ATOM 1978 O O . TRP B 1 63 ? 18.359 3.051 -2.846 1 94.62 63 TRP B O 1
ATOM 1988 N N . ARG B 1 64 ? 19.453 4.855 -2.199 1 93.25 64 ARG B N 1
ATOM 1989 C CA . ARG B 1 64 ? 20.422 4.758 -3.283 1 93.25 64 ARG B CA 1
ATOM 1990 C C . ARG B 1 64 ? 21.203 3.449 -3.199 1 93.25 64 ARG B C 1
ATOM 1992 O O . ARG B 1 64 ? 21.672 2.934 -4.219 1 93.25 64 ARG B O 1
ATOM 1999 N N . LYS B 1 65 ? 21.312 2.943 -2.023 1 94.38 65 LYS B N 1
ATOM 2000 C CA . LYS B 1 65 ? 21.938 1.636 -1.872 1 94.38 65 LYS B CA 1
ATOM 2001 C C . LYS B 1 65 ? 21.109 0.542 -2.535 1 94.38 65 LYS B C 1
ATOM 2003 O O . LYS B 1 65 ? 21.656 -0.348 -3.191 1 94.38 65 LYS B O 1
ATOM 2008 N N . VAL B 1 66 ? 19.844 0.583 -2.387 1 95.69 66 VAL B N 1
ATOM 2009 C CA . VAL B 1 66 ? 18.953 -0.372 -3.02 1 95.69 66 VAL B CA 1
ATOM 2010 C C . VAL B 1 66 ? 19.047 -0.248 -4.539 1 95.69 66 VAL B C 1
ATOM 2012 O O . VAL B 1 66 ? 19.188 -1.25 -5.242 1 95.69 66 VAL B O 1
ATOM 2015 N N . ILE B 1 67 ? 19.047 0.981 -4.934 1 95.25 67 ILE B N 1
ATOM 2016 C CA . ILE B 1 67 ? 19.125 1.261 -6.363 1 95.25 67 ILE B CA 1
ATOM 2017 C C . ILE B 1 67 ? 20.453 0.787 -6.918 1 95.25 67 ILE B C 1
ATOM 2019 O O . ILE B 1 67 ? 20.5 0.115 -7.949 1 95.25 67 ILE B O 1
ATOM 2023 N N . GLY B 1 68 ? 21.484 1.184 -6.246 1 95.44 68 GLY B N 1
ATOM 2024 C CA . GLY B 1 68 ? 22.828 0.787 -6.688 1 95.44 68 GLY B CA 1
ATOM 2025 C C . GLY B 1 68 ? 23 -0.717 -6.77 1 95.44 68 GLY B C 1
ATOM 2026 O O . GLY B 1 68 ? 23.562 -1.229 -7.738 1 95.44 68 GLY B O 1
ATOM 2027 N N . LEU B 1 69 ? 22.531 -1.398 -5.773 1 97.12 69 LEU B N 1
ATOM 2028 C CA . LEU B 1 69 ? 22.594 -2.855 -5.781 1 97.12 69 LEU B CA 1
ATOM 2029 C C . LEU B 1 69 ? 21.812 -3.428 -6.957 1 97.12 69 LEU B C 1
ATOM 2031 O O . LEU B 1 69 ? 22.312 -4.293 -7.68 1 97.12 69 LEU B O 1
ATOM 2035 N N . THR B 1 70 ? 20.609 -2.98 -7.172 1 97.44 70 THR B N 1
ATOM 2036 C CA . THR B 1 70 ? 19.766 -3.475 -8.25 1 97.44 70 THR B CA 1
ATOM 2037 C C . THR B 1 70 ? 20.438 -3.262 -9.602 1 97.44 70 THR B C 1
ATOM 2039 O O . THR B 1 70 ? 20.422 -4.152 -10.453 1 97.44 70 THR B O 1
ATOM 2042 N N . GLU B 1 71 ? 21.016 -2.113 -9.758 1 96.06 71 GLU B N 1
ATOM 2043 C CA . GLU B 1 71 ? 21.719 -1.802 -11 1 96.06 71 GLU B CA 1
ATOM 2044 C C . GLU B 1 71 ? 22.875 -2.766 -11.234 1 96.06 71 GLU B C 1
ATOM 2046 O O . GLU B 1 71 ? 23.094 -3.227 -12.359 1 96.06 71 GLU B O 1
ATOM 2051 N N . SER B 1 72 ? 23.578 -3.023 -10.203 1 97.12 72 SER B N 1
ATOM 2052 C CA . SER B 1 72 ? 24.734 -3.898 -10.32 1 97.12 72 SER B CA 1
ATOM 2053 C C . SER B 1 72 ? 24.328 -5.324 -10.664 1 97.12 72 SER B C 1
ATOM 2055 O O . SER B 1 72 ? 25.109 -6.078 -11.242 1 97.12 72 SER B O 1
ATOM 2057 N N . LEU B 1 73 ? 23.094 -5.719 -10.328 1 97.94 73 LEU B N 1
ATOM 2058 C CA . LEU B 1 73 ? 22.609 -7.074 -10.562 1 97.94 73 LEU B CA 1
ATOM 2059 C C . LEU B 1 73 ? 22.234 -7.27 -12.023 1 97.94 73 LEU B C 1
ATOM 2061 O O . LEU B 1 73 ? 22.094 -8.406 -12.492 1 97.94 73 LEU B O 1
ATOM 2065 N N . ARG B 1 74 ? 22.047 -6.203 -12.695 1 95.19 74 ARG B N 1
ATOM 2066 C CA . ARG B 1 74 ? 21.688 -6.27 -14.109 1 95.19 74 ARG B CA 1
ATOM 2067 C C . ARG B 1 74 ? 22.719 -7.074 -14.898 1 95.19 74 ARG B C 1
ATOM 2069 O O . ARG B 1 74 ? 22.359 -7.91 -15.727 1 95.19 74 ARG B O 1
ATOM 2076 N N . ALA B 1 75 ? 23.953 -6.875 -14.648 1 91.69 75 ALA B N 1
ATOM 2077 C CA . ALA B 1 75 ? 25.047 -7.492 -15.398 1 91.69 75 ALA B CA 1
ATOM 2078 C C . ALA B 1 75 ? 25.5 -8.789 -14.734 1 91.69 75 ALA B C 1
ATOM 2080 O O . ALA B 1 75 ? 26.359 -9.5 -15.266 1 91.69 75 ALA B O 1
ATOM 2081 N N . SER B 1 76 ? 24.953 -9.062 -13.594 1 95.69 76 SER B N 1
ATOM 2082 C CA . SER B 1 76 ? 25.359 -10.242 -12.844 1 95.69 76 SER B CA 1
ATOM 2083 C C . SER B 1 76 ? 24.938 -11.523 -13.539 1 95.69 76 SER B C 1
ATOM 2085 O O . SER B 1 76 ? 23.875 -11.562 -14.18 1 95.69 76 SER B O 1
ATOM 2087 N N . LYS B 1 77 ? 25.688 -12.602 -13.336 1 94.88 77 LYS B N 1
ATOM 2088 C CA . LYS B 1 77 ? 25.375 -13.898 -13.922 1 94.88 77 LYS B CA 1
ATOM 2089 C C . LYS B 1 77 ? 24.641 -14.789 -12.922 1 94.88 77 LYS B C 1
ATOM 2091 O O . LYS B 1 77 ? 24.391 -15.969 -13.195 1 94.88 77 LYS B O 1
ATOM 2096 N N . GLU B 1 78 ? 24.281 -14.242 -11.859 1 96.88 78 GLU B N 1
ATOM 2097 C CA . GLU B 1 78 ? 23.547 -14.984 -10.844 1 96.88 78 GLU B CA 1
ATOM 2098 C C . GLU B 1 78 ? 22.156 -15.383 -11.359 1 96.88 78 GLU B C 1
ATOM 2100 O O . GLU B 1 78 ? 21.594 -14.695 -12.211 1 96.88 78 GLU B O 1
ATOM 2105 N N . PRO B 1 79 ? 21.672 -16.578 -10.805 1 96.94 79 PRO B N 1
ATOM 2106 C CA . PRO B 1 79 ? 20.312 -16.953 -11.156 1 96.94 79 PRO B CA 1
ATOM 2107 C C . PRO B 1 79 ? 19.281 -15.883 -10.75 1 96.94 79 PRO B C 1
ATOM 2109 O O . PRO B 1 79 ? 19.5 -15.164 -9.773 1 96.94 79 PRO B O 1
ATOM 2112 N N . LEU B 1 80 ? 18.234 -15.758 -11.469 1 97.19 80 LEU B N 1
ATOM 2113 C CA . LEU B 1 80 ? 17.203 -14.742 -11.258 1 97.19 80 LEU B CA 1
ATOM 2114 C C . LEU B 1 80 ? 16.734 -14.742 -9.812 1 97.19 80 LEU B C 1
ATOM 2116 O O . LEU B 1 80 ? 16.609 -13.688 -9.195 1 97.19 80 LEU B O 1
ATOM 2120 N N . LYS B 1 81 ? 16.469 -15.945 -9.273 1 97.56 81 LYS B N 1
ATOM 2121 C CA . LYS B 1 81 ? 16 -16.047 -7.895 1 97.56 81 LYS B CA 1
ATOM 2122 C C . LYS B 1 81 ? 16.953 -15.352 -6.934 1 97.56 81 LYS B C 1
ATOM 2124 O O . LYS B 1 81 ? 16.516 -14.641 -6.023 1 97.56 81 LYS B O 1
ATOM 2129 N N . GLU B 1 82 ? 18.25 -15.555 -7.09 1 98.31 82 GLU B N 1
ATOM 2130 C CA . GLU B 1 82 ? 19.234 -14.945 -6.215 1 98.31 82 GLU B CA 1
ATOM 2131 C C . GLU B 1 82 ? 19.297 -13.438 -6.406 1 98.31 82 GLU B C 1
ATOM 2133 O O . GLU B 1 82 ? 19.5 -12.688 -5.445 1 98.31 82 GLU B O 1
ATOM 2138 N N . LYS B 1 83 ? 19.141 -12.945 -7.645 1 98.31 83 LYS B N 1
ATOM 2139 C CA . LYS B 1 83 ? 19.062 -11.508 -7.891 1 98.31 83 LYS B CA 1
ATOM 2140 C C . LYS B 1 83 ? 17.891 -10.875 -7.148 1 98.31 83 LYS B C 1
ATOM 2142 O O . LYS B 1 83 ? 18.062 -9.867 -6.465 1 98.31 83 LYS B O 1
ATOM 2147 N N . ILE B 1 84 ? 16.75 -11.508 -7.238 1 98.44 84 ILE B N 1
ATOM 2148 C CA . ILE B 1 84 ? 15.547 -10.992 -6.59 1 98.44 84 ILE B CA 1
ATOM 2149 C C . ILE B 1 84 ? 15.703 -11.078 -5.074 1 98.44 84 ILE B C 1
ATOM 2151 O O . ILE B 1 84 ? 15.258 -10.18 -4.348 1 98.44 84 ILE B O 1
ATOM 2155 N N . ARG B 1 85 ? 16.312 -12.133 -4.605 1 98.75 85 ARG B N 1
ATOM 2156 C CA . ARG B 1 85 ? 16.578 -12.281 -3.176 1 98.75 85 ARG B CA 1
ATOM 2157 C C . ARG B 1 85 ? 17.438 -11.133 -2.654 1 98.75 85 ARG B C 1
ATOM 2159 O O . ARG B 1 85 ? 17.125 -10.547 -1.611 1 98.75 85 ARG B O 1
ATOM 2166 N N . LYS B 1 86 ? 18.453 -10.797 -3.332 1 98.69 86 LYS B N 1
ATOM 2167 C CA . LYS B 1 86 ? 19.344 -9.711 -2.926 1 98.69 86 LYS B CA 1
ATOM 2168 C C . LYS B 1 86 ? 18.609 -8.375 -2.92 1 98.69 86 LYS B C 1
ATOM 2170 O O . LYS B 1 86 ? 18.797 -7.562 -2.014 1 98.69 86 LYS B O 1
ATOM 2175 N N . ILE B 1 87 ? 17.812 -8.195 -3.939 1 98.31 87 ILE B N 1
ATOM 2176 C CA . ILE B 1 87 ? 17 -6.984 -3.982 1 98.31 87 ILE B CA 1
ATOM 2177 C C . ILE B 1 87 ? 16.078 -6.938 -2.766 1 98.31 87 ILE B C 1
ATOM 2179 O O . ILE B 1 87 ? 15.977 -5.91 -2.094 1 98.31 87 ILE B O 1
ATOM 2183 N N . TYR B 1 88 ? 15.469 -8.023 -2.473 1 98.56 88 TYR B N 1
ATOM 2184 C CA . TYR B 1 88 ? 14.555 -8.094 -1.335 1 98.56 88 TYR B CA 1
ATOM 2185 C C . TYR B 1 88 ? 15.289 -7.789 -0.032 1 98.56 88 TYR B C 1
ATOM 2187 O O . TYR B 1 88 ? 14.789 -7.027 0.8 1 98.56 88 TYR B O 1
ATOM 2195 N N . ILE B 1 89 ? 16.438 -8.406 0.171 1 98.44 89 ILE B N 1
ATOM 2196 C CA . ILE B 1 89 ? 17.188 -8.227 1.404 1 98.44 89 ILE B CA 1
ATOM 2197 C C . ILE B 1 89 ? 17.531 -6.75 1.595 1 98.44 89 ILE B C 1
ATOM 2199 O O . ILE B 1 89 ? 17.375 -6.211 2.691 1 98.44 89 ILE B O 1
ATOM 2203 N N . CYS B 1 90 ? 17.922 -6.125 0.56 1 97.38 90 CYS B N 1
ATOM 2204 C CA . CYS B 1 90 ? 18.266 -4.707 0.632 1 97.38 90 CYS B CA 1
ATOM 2205 C C . CYS B 1 90 ? 17.031 -3.859 0.89 1 97.38 90 CYS B C 1
ATOM 2207 O O . CYS B 1 90 ? 17.047 -2.975 1.748 1 97.38 90 CYS B O 1
ATOM 2209 N N . LEU B 1 91 ? 15.977 -4.141 0.147 1 96.31 91 LEU B N 1
ATOM 2210 C CA . LEU B 1 91 ? 14.703 -3.455 0.325 1 96.31 91 LEU B CA 1
ATOM 2211 C C . LEU B 1 91 ? 14.188 -3.627 1.75 1 96.31 91 LEU B C 1
ATOM 2213 O O . LEU B 1 91 ? 13.75 -2.66 2.377 1 96.31 91 LEU B O 1
ATOM 2217 N N . ASP B 1 92 ? 14.273 -4.801 2.207 1 97.12 92 ASP B N 1
ATOM 2218 C CA . ASP B 1 92 ? 13.82 -5.141 3.549 1 97.12 92 ASP B CA 1
ATOM 2219 C C . ASP B 1 92 ? 14.594 -4.359 4.609 1 97.12 92 ASP B C 1
ATOM 2221 O O . ASP B 1 92 ? 14.008 -3.879 5.582 1 97.12 92 ASP B O 1
ATOM 2225 N N . GLY B 1 93 ? 15.883 -4.293 4.441 1 95.56 93 GLY B N 1
ATOM 2226 C CA . GLY B 1 93 ? 16.688 -3.484 5.34 1 95.56 93 GLY B CA 1
ATOM 2227 C C . GLY B 1 93 ? 16.281 -2.023 5.355 1 95.56 93 GLY B C 1
ATOM 2228 O O . GLY B 1 93 ? 16.25 -1.394 6.418 1 95.56 93 GLY B O 1
ATOM 2229 N N . PHE B 1 94 ? 15.969 -1.533 4.258 1 94.5 94 PHE B N 1
ATOM 2230 C CA . PHE B 1 94 ? 15.516 -0.155 4.133 1 94.5 94 PHE B CA 1
ATOM 2231 C C . PHE B 1 94 ? 14.18 0.04 4.844 1 94.5 94 PHE B C 1
ATOM 2233 O O . PHE B 1 94 ? 14.023 0.963 5.645 1 94.5 94 PHE B O 1
ATOM 2240 N N . VAL B 1 95 ? 13.258 -0.836 4.559 1 93.88 95 VAL B N 1
ATOM 2241 C CA . VAL B 1 95 ? 11.914 -0.746 5.121 1 93.88 95 VAL B CA 1
ATOM 2242 C C . VAL B 1 95 ? 11.977 -0.918 6.637 1 93.88 95 VAL B C 1
ATOM 2244 O O . VAL B 1 95 ? 11.344 -0.165 7.379 1 93.88 95 VAL B O 1
ATOM 2247 N N . ASP B 1 96 ? 12.727 -1.805 7.125 1 92.56 96 ASP B N 1
ATOM 2248 C CA . ASP B 1 96 ? 12.875 -2.055 8.555 1 92.56 96 ASP B CA 1
ATOM 2249 C C . ASP B 1 96 ? 13.367 -0.808 9.281 1 92.56 96 ASP B C 1
ATOM 2251 O O . ASP B 1 96 ? 12.938 -0.521 10.398 1 92.56 96 ASP B O 1
ATOM 2255 N N . LYS B 1 97 ? 14.156 -0.151 8.625 1 90.81 97 LYS B N 1
ATOM 2256 C CA . LYS B 1 97 ? 14.789 1.017 9.227 1 90.81 97 LYS B CA 1
ATOM 2257 C C . LYS B 1 97 ? 13.828 2.197 9.289 1 90.81 97 LYS B C 1
ATOM 2259 O O . LYS B 1 97 ? 13.812 2.943 10.273 1 90.81 97 LYS B O 1
ATOM 2264 N N . TYR B 1 98 ? 12.977 2.332 8.273 1 90.88 98 TYR B N 1
ATOM 2265 C CA . TYR B 1 98 ? 12.359 3.643 8.125 1 90.88 98 TYR B CA 1
ATOM 2266 C C . TYR B 1 98 ? 10.836 3.535 8.188 1 90.88 98 TYR B C 1
ATOM 2268 O O . TYR B 1 98 ? 10.141 4.551 8.227 1 90.88 98 TYR B O 1
ATOM 2276 N N . LEU B 1 99 ? 10.305 2.406 8.18 1 87.81 99 LEU B N 1
ATOM 2277 C CA . LEU B 1 99 ? 8.859 2.238 8.133 1 87.81 99 LEU B CA 1
ATOM 2278 C C . LEU B 1 99 ? 8.18 3.008 9.266 1 87.81 99 LEU B C 1
ATOM 2280 O O . LEU B 1 99 ? 7.195 3.715 9.039 1 87.81 99 LEU B O 1
ATOM 2284 N N . SER B 1 100 ? 8.734 2.879 10.461 1 87.12 100 SER B N 1
ATOM 2285 C CA . SER B 1 100 ? 8.148 3.557 11.617 1 87.12 100 SER B CA 1
ATOM 2286 C C . SER B 1 100 ? 8.211 5.07 11.461 1 87.12 100 SER B C 1
ATOM 2288 O O . SER B 1 100 ? 7.281 5.781 11.859 1 87.12 100 SER B O 1
ATOM 2290 N N . ILE B 1 101 ? 9.258 5.527 10.891 1 87.75 101 ILE B N 1
ATOM 2291 C CA . ILE B 1 101 ? 9.445 6.961 10.688 1 87.75 101 ILE B CA 1
ATOM 2292 C C . ILE B 1 101 ? 8.445 7.469 9.648 1 87.75 101 ILE B C 1
ATOM 2294 O O . ILE B 1 101 ? 7.855 8.539 9.812 1 87.75 101 ILE B O 1
ATOM 2298 N N . PHE B 1 102 ? 8.273 6.672 8.672 1 84.12 102 PHE B N 1
ATOM 2299 C CA . PHE B 1 102 ? 7.297 7.012 7.645 1 84.12 102 PHE B CA 1
ATOM 2300 C C . PHE B 1 102 ? 5.906 7.156 8.25 1 84.12 102 PHE B C 1
ATOM 2302 O O . PHE B 1 102 ? 5.188 8.109 7.945 1 84.12 102 PHE B O 1
ATOM 2309 N N . TYR B 1 103 ? 5.551 6.293 9.055 1 80.81 103 TYR B N 1
ATOM 2310 C CA . TYR B 1 103 ? 4.25 6.344 9.711 1 80.81 103 TYR B CA 1
ATOM 2311 C C . TYR B 1 103 ? 4.145 7.574 10.609 1 80.81 103 TYR B C 1
ATOM 2313 O O . TYR B 1 103 ? 3.102 8.234 10.641 1 80.81 103 TYR B O 1
ATOM 2321 N N . GLU B 1 104 ? 5.148 7.836 11.273 1 83.25 104 GLU B N 1
ATOM 2322 C CA . GLU B 1 104 ? 5.168 9 12.148 1 83.25 104 GLU B CA 1
ATOM 2323 C C . GLU B 1 104 ? 4.945 10.289 11.367 1 83.25 104 GLU B C 1
ATOM 2325 O O . GLU B 1 104 ? 4.145 11.141 11.758 1 83.25 104 GLU B O 1
ATOM 2330 N N . ILE B 1 105 ? 5.582 10.391 10.266 1 83 105 ILE B N 1
ATOM 2331 C CA . ILE B 1 105 ? 5.477 11.586 9.43 1 83 105 ILE B CA 1
ATOM 2332 C C . ILE B 1 105 ? 4.066 11.688 8.852 1 83 105 ILE B C 1
ATOM 2334 O O . ILE B 1 105 ? 3.477 12.766 8.82 1 83 105 ILE B O 1
ATOM 2338 N N . SER B 1 106 ? 3.564 10.57 8.406 1 76.94 106 SER B N 1
ATOM 2339 C CA . SER B 1 106 ? 2.225 10.547 7.836 1 76.94 106 SER B CA 1
ATOM 2340 C C . SER B 1 106 ? 1.178 10.984 8.852 1 76.94 106 SER B C 1
ATOM 2342 O O . SER B 1 106 ? 0.212 11.664 8.508 1 76.94 106 SER B O 1
ATOM 2344 N N . MET B 1 107 ? 1.39 10.594 10.039 1 73.38 107 MET B N 1
ATOM 2345 C CA . MET B 1 107 ? 0.465 10.945 11.117 1 73.38 107 MET B CA 1
ATOM 2346 C C . MET B 1 107 ? 0.542 12.438 11.438 1 73.38 107 MET B C 1
ATOM 2348 O O . MET B 1 107 ? -0.469 13.055 11.766 1 73.38 107 MET B O 1
ATOM 2352 N N . LEU B 1 108 ? 1.693 12.969 11.336 1 71.69 108 LEU B N 1
ATOM 2353 C CA . LEU B 1 108 ? 1.919 14.352 11.727 1 71.69 108 LEU B CA 1
ATOM 2354 C C . LEU B 1 108 ? 1.542 15.305 10.594 1 71.69 108 LEU B C 1
ATOM 2356 O O . LEU B 1 108 ? 1.011 16.391 10.844 1 71.69 108 LEU B O 1
ATOM 2360 N N . LYS B 1 109 ? 1.897 14.945 9.367 1 69.81 109 LYS B N 1
ATOM 2361 C CA . LYS B 1 109 ? 1.798 15.914 8.273 1 69.81 109 LYS B CA 1
ATOM 2362 C C . LYS B 1 109 ? 0.802 15.445 7.215 1 69.81 109 LYS B C 1
ATOM 2364 O O . LYS B 1 109 ? 0.48 16.188 6.285 1 69.81 109 LYS B O 1
ATOM 2369 N N . GLY B 1 110 ? 0.265 14.305 7.367 1 62.97 110 GLY B N 1
ATOM 2370 C CA . GLY B 1 110 ? -0.584 13.75 6.324 1 62.97 110 GLY B CA 1
ATOM 2371 C C . GLY B 1 110 ? 0.184 12.945 5.297 1 62.97 110 GLY B C 1
ATOM 2372 O O . GLY B 1 110 ? 1.404 13.07 5.184 1 62.97 110 GLY B O 1
ATOM 2373 N N . TYR B 1 111 ? -0.426 11.914 4.82 1 57.12 111 TYR B N 1
ATOM 2374 C CA . TYR B 1 111 ? 0.207 11.125 3.77 1 57.12 111 TYR B CA 1
ATOM 2375 C C . TYR B 1 111 ? 0.28 11.906 2.465 1 57.12 111 TYR B C 1
ATOM 2377 O O . TYR B 1 111 ? -0.718 12.477 2.021 1 57.12 111 TYR B O 1
ATOM 2385 N N . SER B 1 112 ? 1.569 12.195 1.922 1 54.97 112 SER B N 1
ATOM 2386 C CA . SER B 1 112 ? 1.669 12.688 0.551 1 54.97 112 SER B CA 1
ATOM 2387 C C . SER B 1 112 ? 1.98 11.555 -0.42 1 54.97 112 SER B C 1
ATOM 2389 O O . SER B 1 112 ? 2.92 10.789 -0.205 1 54.97 112 SER B O 1
ATOM 2391 N N . PRO B 1 113 ? 1.098 11.148 -1.348 1 52.66 113 PRO B N 1
ATOM 2392 C CA . PRO B 1 113 ? 1.39 10.148 -2.379 1 52.66 113 PRO B CA 1
ATOM 2393 C C . PRO B 1 113 ? 2.779 10.312 -2.988 1 52.66 113 PRO B C 1
ATOM 2395 O O . PRO B 1 113 ? 3.287 9.398 -3.641 1 52.66 113 PRO B O 1
ATOM 2398 N N . GLU B 1 114 ? 3.332 11.414 -2.908 1 51.94 114 GLU B N 1
ATOM 2399 C CA . GLU B 1 114 ? 4.637 11.656 -3.51 1 51.94 114 GLU B CA 1
ATOM 2400 C C . GLU B 1 114 ? 5.68 10.672 -2.984 1 51.94 114 GLU B C 1
ATOM 2402 O O . GLU B 1 114 ? 6.66 10.375 -3.672 1 51.94 114 GLU B O 1
ATOM 2407 N N . ARG B 1 115 ? 5.43 10.219 -1.831 1 53.34 115 ARG B N 1
ATOM 2408 C CA . ARG B 1 115 ? 6.465 9.359 -1.266 1 53.34 115 ARG B CA 1
ATOM 2409 C C . ARG B 1 115 ? 6.449 7.977 -1.917 1 53.34 115 ARG B C 1
ATOM 2411 O O . ARG B 1 115 ? 7.438 7.246 -1.858 1 53.34 115 ARG B O 1
ATOM 2418 N N . ASP B 1 116 ? 5.297 7.621 -2.506 1 55.91 116 ASP B N 1
ATOM 2419 C CA . ASP B 1 116 ? 5.238 6.414 -3.326 1 55.91 116 ASP B CA 1
ATOM 2420 C C . ASP B 1 116 ? 6.156 6.527 -4.539 1 55.91 116 ASP B C 1
ATOM 2422 O O . ASP B 1 116 ? 6.441 5.531 -5.203 1 55.91 116 ASP B O 1
ATOM 2426 N N . ASN B 1 117 ? 6.727 7.715 -4.617 1 57.72 117 ASN B N 1
ATOM 2427 C CA . ASN B 1 117 ? 7.531 8.055 -5.789 1 57.72 117 ASN B CA 1
ATOM 2428 C C . ASN B 1 117 ? 8.906 7.402 -5.727 1 57.72 117 ASN B C 1
ATOM 2430 O O . ASN B 1 117 ? 9.484 7.051 -6.762 1 57.72 117 ASN B O 1
ATOM 2434 N N . ASP B 1 118 ? 9.289 7.117 -4.531 1 62.94 118 ASP B N 1
ATOM 2435 C CA . ASP B 1 118 ? 10.664 6.633 -4.484 1 62.94 118 ASP B CA 1
ATOM 2436 C C . ASP B 1 118 ? 10.75 5.184 -4.949 1 62.94 118 ASP B C 1
ATOM 2438 O O . ASP B 1 118 ? 11.664 4.816 -5.695 1 62.94 118 ASP B O 1
ATOM 2442 N N . ILE B 1 119 ? 9.695 4.484 -4.73 1 80.62 119 ILE B N 1
ATOM 2443 C CA . ILE B 1 119 ? 9.727 3.082 -5.133 1 80.62 119 ILE B CA 1
ATOM 2444 C C . ILE B 1 119 ? 9.547 2.977 -6.648 1 80.62 119 ILE B C 1
ATOM 2446 O O . ILE B 1 119 ? 9.922 1.974 -7.254 1 80.62 119 ILE B O 1
ATOM 2450 N N . LYS B 1 120 ? 9.25 4.09 -7.211 1 83.44 120 LYS B N 1
ATOM 2451 C CA . LYS B 1 120 ? 8.914 4.082 -8.633 1 83.44 120 LYS B CA 1
ATOM 2452 C C . LYS B 1 120 ? 10.156 3.832 -9.484 1 83.44 120 LYS B C 1
ATOM 2454 O O . LYS B 1 120 ? 10.055 3.275 -10.586 1 83.44 120 LYS B O 1
ATOM 2459 N N . ASP B 1 121 ? 11.266 4.16 -8.922 1 88.69 121 ASP B N 1
ATOM 2460 C CA . ASP B 1 121 ? 12.5 3.977 -9.68 1 88.69 121 ASP B CA 1
ATOM 2461 C C . ASP B 1 121 ? 12.93 2.512 -9.68 1 88.69 121 ASP B C 1
ATOM 2463 O O . ASP B 1 121 ? 13.75 2.102 -10.508 1 88.69 121 ASP B O 1
ATOM 2467 N N . LEU B 1 122 ? 12.375 1.808 -8.773 1 95 122 LEU B N 1
ATOM 2468 C CA . LEU B 1 122 ? 12.773 0.408 -8.656 1 95 122 LEU B CA 1
ATOM 2469 C C . LEU B 1 122 ? 12.141 -0.431 -9.766 1 95 122 LEU B C 1
ATOM 2471 O O . LEU B 1 122 ? 12.766 -1.373 -10.266 1 95 122 LEU B O 1
ATOM 2475 N N . TYR B 1 123 ? 11.023 -0.057 -10.289 1 96.06 123 TYR B N 1
ATOM 2476 C CA . TYR B 1 123 ? 10.273 -0.807 -11.289 1 96.06 123 TYR B CA 1
ATOM 2477 C C . TYR B 1 123 ? 11.055 -0.895 -12.594 1 96.06 123 TYR B C 1
ATOM 2479 O O . TYR B 1 123 ? 11.328 -1.99 -13.094 1 96.06 123 TYR B O 1
ATOM 2487 N N . PRO B 1 124 ? 11.531 0.223 -13.102 1 96.56 124 PRO B N 1
ATOM 2488 C CA . PRO B 1 124 ? 12.273 0.127 -14.359 1 96.56 124 PRO B CA 1
ATOM 2489 C C . PRO B 1 124 ? 13.594 -0.631 -14.211 1 96.56 124 PRO B C 1
ATOM 2491 O O . PRO B 1 124 ? 14.039 -1.294 -15.148 1 96.56 124 PRO B O 1
ATOM 2494 N N . MET B 1 125 ? 14.203 -0.549 -13.07 1 96.5 125 MET B N 1
ATOM 2495 C CA . MET B 1 125 ? 15.469 -1.25 -12.867 1 96.5 125 MET B CA 1
ATOM 2496 C C . MET B 1 125 ? 15.258 -2.76 -12.859 1 96.5 125 MET B C 1
ATOM 2498 O O . MET B 1 125 ? 16.031 -3.504 -13.469 1 96.5 125 MET B O 1
ATOM 2502 N N . VAL B 1 126 ? 14.258 -3.178 -12.172 1 98 126 VAL B N 1
ATOM 2503 C CA . VAL B 1 126 ? 13.93 -4.598 -12.141 1 98 126 VAL B CA 1
ATOM 2504 C C . VAL B 1 126 ? 13.484 -5.055 -13.531 1 98 126 VAL B C 1
ATOM 2506 O O . VAL B 1 126 ? 13.828 -6.156 -13.969 1 98 126 VAL B O 1
ATOM 2509 N N . GLU B 1 127 ? 12.773 -4.195 -14.203 1 98.12 127 GLU B N 1
ATOM 2510 C CA . GLU B 1 127 ? 12.352 -4.5 -15.562 1 98.12 127 GLU B CA 1
ATOM 2511 C C . GLU B 1 127 ? 13.555 -4.797 -16.469 1 98.12 127 GLU B C 1
ATOM 2513 O O . GLU B 1 127 ? 13.508 -5.711 -17.281 1 98.12 127 GLU B O 1
ATOM 2518 N N . GLU B 1 128 ? 14.586 -4.02 -16.297 1 97.75 128 GLU B N 1
ATOM 2519 C CA . GLU B 1 128 ? 15.789 -4.223 -17.094 1 97.75 128 GLU B CA 1
ATOM 2520 C C . GLU B 1 128 ? 16.406 -5.598 -16.828 1 97.75 128 GLU B C 1
ATOM 2522 O O . GLU B 1 128 ? 16.828 -6.277 -17.766 1 97.75 128 GLU B O 1
ATOM 2527 N N . ILE B 1 129 ? 16.438 -5.973 -15.609 1 98.06 129 ILE B N 1
ATOM 2528 C CA . ILE B 1 129 ? 16.922 -7.297 -15.25 1 98.06 129 ILE B CA 1
ATOM 2529 C C . ILE B 1 129 ? 16.062 -8.367 -15.906 1 98.06 129 ILE B C 1
ATOM 2531 O O . ILE B 1 129 ? 16.578 -9.32 -16.5 1 98.06 129 ILE B O 1
ATOM 2535 N N . LEU B 1 130 ? 14.766 -8.195 -15.891 1 98 130 LEU B N 1
ATOM 2536 C CA . LEU B 1 130 ? 13.812 -9.172 -16.406 1 98 130 LEU B CA 1
ATOM 2537 C C . LEU B 1 130 ? 13.891 -9.258 -17.922 1 98 130 LEU B C 1
ATOM 2539 O O . LEU B 1 130 ? 13.695 -10.328 -18.5 1 98 130 LEU B O 1
ATOM 2543 N N . ASN B 1 131 ? 14.148 -8.117 -18.547 1 97.62 131 ASN B N 1
ATOM 2544 C CA . ASN B 1 131 ? 14.352 -8.109 -20 1 97.62 131 ASN B CA 1
ATOM 2545 C C . ASN B 1 131 ? 15.5 -9.031 -20.406 1 97.62 131 ASN B C 1
ATOM 2547 O O . ASN B 1 131 ? 15.359 -9.828 -21.344 1 97.62 131 ASN B O 1
ATOM 2551 N N . ILE B 1 132 ? 16.562 -8.93 -19.75 1 96.88 132 ILE B N 1
ATOM 2552 C CA . ILE B 1 132 ? 17.734 -9.742 -20.031 1 96.88 132 ILE B CA 1
ATOM 2553 C C . ILE B 1 132 ? 17.422 -11.211 -19.766 1 96.88 132 ILE B C 1
ATOM 2555 O O . ILE B 1 132 ? 17.719 -12.078 -20.594 1 96.88 132 ILE B O 1
ATOM 2559 N N . GLU B 1 133 ? 16.781 -11.5 -18.625 1 96.62 133 GLU B N 1
ATOM 2560 C CA . GLU B 1 133 ? 16.453 -12.867 -18.25 1 96.62 133 GLU B CA 1
ATOM 2561 C C . GLU B 1 133 ? 15.477 -13.492 -19.234 1 96.62 133 GLU B C 1
ATOM 2563 O O . GLU B 1 133 ? 15.562 -14.688 -19.531 1 96.62 133 GLU B O 1
ATOM 2568 N N . LYS B 1 134 ? 14.539 -12.742 -19.688 1 95.38 134 LYS B N 1
ATOM 2569 C CA . LYS B 1 134 ? 13.594 -13.234 -20.688 1 95.38 134 LYS B CA 1
ATOM 2570 C C . LYS B 1 134 ? 14.305 -13.539 -22 1 95.38 134 LYS B C 1
ATOM 2572 O O . LYS B 1 134 ? 14.047 -14.57 -22.625 1 95.38 134 LYS B O 1
ATOM 2577 N N . ALA B 1 135 ? 15.125 -12.664 -22.406 1 94.44 135 ALA B N 1
ATOM 2578 C CA . ALA B 1 135 ? 15.883 -12.852 -23.625 1 94.44 135 ALA B CA 1
ATOM 2579 C C . ALA B 1 135 ? 16.734 -14.117 -23.562 1 94.44 135 ALA B C 1
ATOM 2581 O O . ALA B 1 135 ? 16.922 -14.805 -24.562 1 94.44 135 ALA B O 1
ATOM 2582 N N . ASN B 1 136 ? 17.172 -14.461 -22.391 1 94.19 136 ASN B N 1
ATOM 2583 C CA . ASN B 1 136 ? 18.016 -15.633 -22.172 1 94.19 136 ASN B CA 1
ATOM 2584 C C . ASN B 1 136 ? 17.172 -16.906 -22.016 1 94.19 136 ASN B C 1
ATOM 2586 O O . ASN B 1 136 ? 17.719 -18 -21.875 1 94.19 136 ASN B O 1
ATOM 2590 N N . GLY B 1 137 ? 15.859 -16.766 -21.906 1 93.38 137 GLY B N 1
ATOM 2591 C CA . GLY B 1 137 ? 14.977 -17.922 -21.828 1 93.38 137 GLY B CA 1
ATOM 2592 C C . GLY B 1 137 ? 14.742 -18.391 -20.406 1 93.38 137 GLY B C 1
ATOM 2593 O O . GLY B 1 137 ? 14.148 -19.453 -20.203 1 93.38 137 GLY B O 1
ATOM 2594 N N . THR B 1 138 ? 15.172 -17.609 -19.422 1 92.69 138 THR B N 1
ATOM 2595 C CA . THR B 1 138 ? 15.062 -17.984 -18 1 92.69 138 THR B CA 1
ATOM 2596 C C . THR B 1 138 ? 13.641 -17.797 -17.5 1 92.69 138 THR B C 1
ATOM 2598 O O . THR B 1 138 ? 13.164 -18.562 -16.672 1 92.69 138 THR B O 1
ATOM 2601 N N . ILE B 1 139 ? 12.953 -16.812 -18.016 1 94.62 139 ILE B N 1
ATOM 2602 C CA . ILE B 1 139 ? 11.602 -16.484 -17.578 1 94.62 139 ILE B CA 1
ATOM 2603 C C . ILE B 1 139 ? 10.586 -17.125 -18.5 1 94.62 139 ILE B C 1
ATOM 2605 O O . ILE B 1 139 ? 10.617 -16.922 -19.719 1 94.62 139 ILE B O 1
ATOM 2609 N N . LYS B 1 140 ? 9.688 -17.828 -17.938 1 90 140 LYS B N 1
ATOM 2610 C CA . LYS B 1 140 ? 8.664 -18.547 -18.703 1 90 140 LYS B CA 1
ATOM 2611 C C . LYS B 1 140 ? 7.336 -17.781 -18.688 1 90 140 LYS B C 1
ATOM 2613 O O . LYS B 1 140 ? 6.457 -18.047 -19.5 1 90 140 LYS B O 1
ATOM 2618 N N . SER B 1 141 ? 7.191 -16.906 -17.875 1 93.62 141 SER B N 1
ATOM 2619 C CA . SER B 1 141 ? 5.953 -16.141 -17.734 1 93.62 141 SER B CA 1
ATOM 2620 C C . SER B 1 141 ? 5.598 -15.406 -19.016 1 93.62 141 SER B C 1
ATOM 2622 O O . SER B 1 141 ? 6.469 -14.82 -19.656 1 93.62 141 SER B O 1
ATOM 2624 N N . PRO B 1 142 ? 4.293 -15.453 -19.359 1 94.12 142 PRO B N 1
ATOM 2625 C CA . PRO B 1 142 ? 3.873 -14.711 -20.562 1 94.12 142 PRO B CA 1
ATOM 2626 C C . PRO B 1 142 ? 3.758 -13.211 -20.312 1 94.12 142 PRO B C 1
ATOM 2628 O O . PRO B 1 142 ? 3.578 -12.438 -21.266 1 94.12 142 PRO B O 1
ATOM 2631 N N . LEU B 1 143 ? 3.883 -12.758 -19.141 1 96.31 143 LEU B N 1
ATOM 2632 C CA . LEU B 1 143 ? 3.791 -11.336 -18.844 1 96.31 143 LEU B CA 1
ATOM 2633 C C . LEU B 1 143 ? 4.977 -10.578 -19.438 1 96.31 143 LEU B C 1
ATOM 2635 O O . LEU B 1 143 ? 6.082 -11.117 -19.516 1 96.31 143 LEU B O 1
ATOM 2639 N N . SER B 1 144 ? 4.699 -9.359 -19.781 1 96.81 144 SER B N 1
ATOM 2640 C CA . SER B 1 144 ? 5.809 -8.5 -20.188 1 96.81 144 SER B CA 1
ATOM 2641 C C . SER B 1 144 ? 6.77 -8.25 -19.031 1 96.81 144 SER B C 1
ATOM 2643 O O . SER B 1 144 ? 6.383 -8.328 -17.875 1 96.81 144 SER B O 1
ATOM 2645 N N . PRO B 1 145 ? 8.016 -7.926 -19.375 1 97.56 145 PRO B N 1
ATOM 2646 C CA . PRO B 1 145 ? 8.961 -7.578 -18.297 1 97.56 145 PRO B CA 1
ATOM 2647 C C . PRO B 1 145 ? 8.469 -6.414 -17.438 1 97.56 145 PRO B C 1
ATOM 2649 O O . PRO B 1 145 ? 8.719 -6.391 -16.234 1 97.56 145 PRO B O 1
ATOM 2652 N N . GLN B 1 146 ? 7.816 -5.523 -18.016 1 97.56 146 GLN B N 1
ATOM 2653 C CA . GLN B 1 146 ? 7.258 -4.402 -17.266 1 97.56 146 GLN B CA 1
ATOM 2654 C C . GLN B 1 146 ? 6.223 -4.883 -16.25 1 97.56 146 GLN B C 1
ATOM 2656 O O . GLN B 1 146 ? 6.301 -4.547 -15.07 1 97.56 146 GLN B O 1
ATOM 2661 N N . SER B 1 147 ? 5.285 -5.715 -16.75 1 97.56 147 SER B N 1
ATOM 2662 C CA . SER B 1 147 ? 4.242 -6.238 -15.867 1 97.56 147 SER B CA 1
ATOM 2663 C C . SER B 1 147 ? 4.836 -7.113 -14.766 1 97.56 147 SER B C 1
ATOM 2665 O O . SER B 1 147 ? 4.41 -7.043 -13.609 1 97.56 147 SER B O 1
ATOM 2667 N N . LEU B 1 148 ? 5.797 -7.871 -15.156 1 97.44 148 LEU B N 1
ATOM 2668 C CA . LEU B 1 148 ? 6.457 -8.727 -14.18 1 97.44 148 LEU B CA 1
ATOM 2669 C C . LEU B 1 148 ? 7.172 -7.898 -13.117 1 97.44 148 LEU B C 1
ATOM 2671 O O . LEU B 1 148 ? 7.211 -8.281 -11.945 1 97.44 148 LEU B O 1
ATOM 2675 N N . SER B 1 149 ? 7.766 -6.805 -13.539 1 97.88 149 SER B N 1
ATOM 2676 C CA . SER B 1 149 ? 8.453 -5.93 -12.594 1 97.88 149 SER B CA 1
ATOM 2677 C C . SER B 1 149 ? 7.48 -5.367 -11.562 1 97.88 149 SER B C 1
ATOM 2679 O O . SER B 1 149 ? 7.777 -5.352 -10.359 1 97.88 149 SER B O 1
ATOM 2681 N N . TYR B 1 150 ? 6.316 -4.969 -11.977 1 97.19 150 TYR B N 1
ATOM 2682 C CA . TYR B 1 150 ? 5.293 -4.48 -11.055 1 97.19 150 TYR B CA 1
ATOM 2683 C C . TYR B 1 150 ? 4.867 -5.578 -10.086 1 97.19 150 TYR B C 1
ATOM 2685 O O . TYR B 1 150 ? 4.762 -5.34 -8.883 1 97.19 150 TYR B O 1
ATOM 2693 N N . PHE B 1 151 ? 4.676 -6.723 -10.664 1 97.75 151 PHE B N 1
ATOM 2694 C CA . PHE B 1 151 ? 4.234 -7.863 -9.867 1 97.75 151 PHE B CA 1
ATOM 2695 C C . PHE B 1 151 ? 5.273 -8.211 -8.805 1 97.75 151 PHE B C 1
ATOM 2697 O O . PHE B 1 151 ? 4.938 -8.344 -7.625 1 97.75 151 PHE B O 1
ATOM 2704 N N . ILE B 1 152 ? 6.492 -8.281 -9.195 1 97.88 152 ILE B N 1
ATOM 2705 C CA . ILE B 1 152 ? 7.57 -8.711 -8.312 1 97.88 152 ILE B CA 1
ATOM 2706 C C . ILE B 1 152 ? 7.816 -7.645 -7.246 1 97.88 152 ILE B C 1
ATOM 2708 O O . ILE B 1 152 ? 7.809 -7.941 -6.047 1 97.88 152 ILE B O 1
ATOM 2712 N N . VAL B 1 153 ? 7.965 -6.449 -7.652 1 97.5 153 VAL B N 1
ATOM 2713 C CA . VAL B 1 153 ? 8.352 -5.379 -6.738 1 97.5 153 VAL B CA 1
ATOM 2714 C C . VAL B 1 153 ? 7.238 -5.145 -5.719 1 97.5 153 VAL B C 1
ATOM 2716 O O . VAL B 1 153 ? 7.504 -5 -4.523 1 97.5 153 VAL B O 1
ATOM 2719 N N . SER B 1 154 ? 6.008 -5.141 -6.168 1 96.25 154 SER B N 1
ATOM 2720 C CA . SER B 1 154 ? 4.902 -4.922 -5.242 1 96.25 154 SER B CA 1
ATOM 2721 C C . SER B 1 154 ? 4.836 -6.027 -4.195 1 96.25 154 SER B C 1
ATOM 2723 O O . SER B 1 154 ? 4.547 -5.766 -3.023 1 96.25 154 SER B O 1
ATOM 2725 N N . ASN B 1 155 ? 5.051 -7.176 -4.582 1 97.56 155 ASN B N 1
ATOM 2726 C CA . ASN B 1 155 ? 5.02 -8.289 -3.637 1 97.56 155 ASN B CA 1
ATOM 2727 C C . ASN B 1 155 ? 6.199 -8.242 -2.674 1 97.56 155 ASN B C 1
ATOM 2729 O O . ASN B 1 155 ? 6.062 -8.586 -1.498 1 97.56 155 ASN B O 1
ATOM 2733 N N . LEU B 1 156 ? 7.344 -7.844 -3.182 1 97.94 156 LEU B N 1
ATOM 2734 C CA . LEU B 1 156 ? 8.5 -7.719 -2.299 1 97.94 156 LEU B CA 1
ATOM 2735 C C . LEU B 1 156 ? 8.273 -6.629 -1.259 1 97.94 156 LEU B C 1
ATOM 2737 O O . LEU B 1 156 ? 8.602 -6.809 -0.083 1 97.94 156 LEU B O 1
ATOM 2741 N N . VAL B 1 157 ? 7.77 -5.555 -1.709 1 95.94 157 VAL B N 1
ATOM 2742 C CA . VAL B 1 157 ? 7.492 -4.449 -0.802 1 95.94 157 VAL B CA 1
ATOM 2743 C C . VAL B 1 157 ? 6.492 -4.891 0.266 1 95.94 157 VAL B C 1
ATOM 2745 O O . VAL B 1 157 ? 6.703 -4.656 1.458 1 95.94 157 VAL B O 1
ATOM 2748 N N . TYR B 1 158 ? 5.457 -5.504 -0.176 1 95.94 158 TYR B N 1
ATOM 2749 C CA . TYR B 1 158 ? 4.438 -5.961 0.762 1 95.94 158 TYR B CA 1
ATOM 2750 C C . TYR B 1 158 ? 5.02 -6.965 1.752 1 95.94 158 TYR B C 1
ATOM 2752 O O . TYR B 1 158 ? 4.719 -6.91 2.947 1 95.94 158 TYR B O 1
ATOM 2760 N N . LEU B 1 159 ? 5.801 -7.84 1.259 1 97.81 159 LEU B N 1
ATOM 2761 C CA . LEU B 1 159 ? 6.449 -8.828 2.117 1 97.81 159 LEU B CA 1
ATOM 2762 C C . LEU B 1 159 ? 7.332 -8.148 3.158 1 97.81 159 LEU B C 1
ATOM 2764 O O . LEU B 1 159 ? 7.336 -8.539 4.328 1 97.81 159 LEU B O 1
ATOM 2768 N N . SER B 1 160 ? 8.07 -7.191 2.73 1 96.38 160 SER B N 1
ATOM 2769 C CA . SER B 1 160 ? 8.969 -6.488 3.633 1 96.38 160 SER B CA 1
ATOM 2770 C C . SER B 1 160 ? 8.211 -5.801 4.762 1 96.38 160 SER B C 1
ATOM 2772 O O . SER B 1 160 ? 8.688 -5.734 5.895 1 96.38 160 SER B O 1
ATOM 2774 N N . LYS B 1 161 ? 7.055 -5.352 4.473 1 93.69 161 LYS B N 1
ATOM 2775 C CA . LYS B 1 161 ? 6.246 -4.629 5.449 1 93.69 161 LYS B CA 1
ATOM 2776 C C . LYS B 1 161 ? 5.559 -5.594 6.414 1 93.69 161 LYS B C 1
ATOM 2778 O O . LYS B 1 161 ? 5.379 -5.277 7.594 1 93.69 161 LYS B O 1
ATOM 2783 N N . THR B 1 162 ? 5.172 -6.762 5.938 1 94.44 162 THR B N 1
ATOM 2784 C CA . THR B 1 162 ? 4.238 -7.57 6.711 1 94.44 162 THR B CA 1
ATOM 2785 C C . THR B 1 162 ? 4.918 -8.828 7.234 1 94.44 162 THR B C 1
ATOM 2787 O O . THR B 1 162 ? 4.488 -9.406 8.234 1 94.44 162 THR B O 1
ATOM 2790 N N . LYS B 1 163 ? 5.906 -9.297 6.492 1 96.81 163 LYS B N 1
ATOM 2791 C CA . LYS B 1 163 ? 6.637 -10.508 6.848 1 96.81 163 LYS B CA 1
ATOM 2792 C C . LYS B 1 163 ? 5.688 -11.695 7.004 1 96.81 163 LYS B C 1
ATOM 2794 O O . LYS B 1 163 ? 5.863 -12.523 7.902 1 96.81 163 LYS B O 1
ATOM 2799 N N . TYR B 1 164 ? 4.645 -11.727 6.121 1 96.56 164 TYR B N 1
ATOM 2800 C CA . TYR B 1 164 ? 3.568 -12.688 6.32 1 96.56 164 TYR B CA 1
ATOM 2801 C C . TYR B 1 164 ? 3.988 -14.078 5.863 1 96.56 164 TYR B C 1
ATOM 2803 O O . TYR B 1 164 ? 3.371 -15.078 6.242 1 96.56 164 TYR B O 1
ATOM 2811 N N . ILE B 1 165 ? 5.012 -14.188 5.082 1 98 165 ILE B N 1
ATOM 2812 C CA . ILE B 1 165 ? 5.617 -15.438 4.645 1 98 165 ILE B CA 1
ATOM 2813 C C . ILE B 1 165 ? 7.109 -15.227 4.379 1 98 165 ILE B C 1
ATOM 2815 O O . ILE B 1 165 ? 7.605 -14.102 4.457 1 98 165 ILE B O 1
ATOM 2819 N N . SER B 1 166 ? 7.848 -16.312 4.113 1 97.94 166 SER B N 1
ATOM 2820 C CA . SER B 1 166 ? 9.266 -16.203 3.781 1 97.94 166 SER B CA 1
ATOM 2821 C C . SER B 1 166 ? 9.461 -15.797 2.322 1 97.94 166 SER B C 1
ATOM 2823 O O . SER B 1 166 ? 8.547 -15.945 1.507 1 97.94 166 SER B O 1
ATOM 2825 N N . PHE B 1 167 ? 10.625 -15.273 2.027 1 98.5 167 PHE B N 1
ATOM 2826 C CA . PHE B 1 167 ? 10.961 -14.953 0.645 1 98.5 167 PHE B CA 1
ATOM 2827 C C . PHE B 1 167 ? 10.78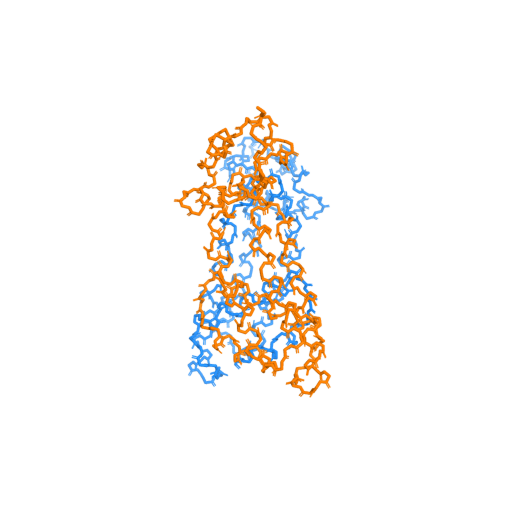9 -16.172 -0.248 1 98.5 167 PHE B C 1
ATOM 2829 O O . PHE B 1 167 ? 10.242 -16.078 -1.347 1 98.5 167 PHE B O 1
ATOM 2836 N N . ASP B 1 168 ? 11.32 -17.312 0.195 1 97.88 168 ASP B N 1
ATOM 2837 C CA . ASP B 1 168 ? 11.281 -18.516 -0.622 1 97.88 168 ASP B CA 1
ATOM 2838 C C . ASP B 1 168 ? 9.844 -18.922 -0.919 1 97.88 168 ASP B C 1
ATOM 2840 O O . ASP B 1 168 ? 9.531 -19.359 -2.031 1 97.88 168 ASP B O 1
ATOM 2844 N N . GLU B 1 169 ? 9 -18.781 0.065 1 97.06 169 GLU B N 1
ATOM 2845 C CA . GLU B 1 169 ? 7.582 -19.062 -0.13 1 97.06 169 GLU B CA 1
ATOM 2846 C C . GLU B 1 169 ? 6.961 -18.125 -1.151 1 97.06 169 GLU B C 1
ATOM 2848 O O . GLU B 1 169 ? 6.207 -18.547 -2.029 1 97.06 169 GLU B O 1
ATOM 2853 N N . LEU B 1 170 ? 7.281 -16.844 -1.039 1 97.88 170 LEU B N 1
ATOM 2854 C CA . LEU B 1 170 ? 6.766 -15.867 -1.99 1 97.88 170 LEU B CA 1
ATOM 2855 C C . LEU B 1 170 ? 7.262 -16.172 -3.4 1 97.88 170 LEU B C 1
ATOM 2857 O O . LEU B 1 170 ? 6.469 -16.219 -4.344 1 97.88 170 LEU B O 1
ATOM 2861 N N . TYR B 1 171 ? 8.578 -16.391 -3.508 1 96.62 171 TYR B N 1
ATOM 2862 C CA . TYR B 1 171 ? 9.156 -16.625 -4.824 1 96.62 171 TYR B CA 1
ATOM 2863 C C . TYR B 1 171 ? 8.516 -17.844 -5.5 1 96.62 171 TYR B C 1
ATOM 2865 O O . TYR B 1 171 ? 8.242 -17.812 -6.699 1 96.62 171 TYR B O 1
ATOM 2873 N N . SER B 1 172 ? 8.227 -18.859 -4.793 1 93.5 172 SER B N 1
ATOM 2874 C CA . SER B 1 172 ? 7.598 -20.062 -5.332 1 93.5 172 SER B CA 1
ATOM 2875 C C . SER B 1 172 ? 6.199 -19.766 -5.867 1 93.5 172 SER B C 1
ATOM 2877 O O . SER B 1 172 ? 5.758 -20.391 -6.84 1 93.5 172 SER B O 1
ATOM 2879 N N . HIS B 1 173 ? 5.531 -18.75 -5.27 1 93.31 173 HIS B N 1
ATOM 2880 C CA . HIS B 1 173 ? 4.152 -18.453 -5.633 1 93.31 173 HIS B CA 1
ATOM 2881 C C . HIS B 1 173 ? 4.09 -17.422 -6.754 1 93.31 173 HIS B C 1
ATOM 2883 O O . HIS B 1 173 ? 3.027 -17.203 -7.344 1 93.31 173 HIS B O 1
ATOM 2889 N N . MET B 1 174 ? 5.195 -16.812 -7.074 1 91.38 174 MET B N 1
ATOM 2890 C CA . MET B 1 174 ? 5.184 -15.82 -8.141 1 91.38 174 MET B CA 1
ATOM 2891 C C . MET B 1 174 ? 5.176 -16.5 -9.508 1 91.38 174 MET B C 1
ATOM 2893 O O . MET B 1 174 ? 4.781 -15.883 -10.508 1 91.38 174 MET B O 1
ATOM 2897 N N . ASN B 1 175 ? 5.531 -17.719 -9.562 1 86.94 175 ASN B N 1
ATOM 2898 C CA . ASN B 1 175 ? 5.449 -18.5 -10.797 1 86.94 175 ASN B CA 1
ATOM 2899 C C . ASN B 1 175 ? 6.098 -17.766 -11.969 1 86.94 175 ASN B C 1
ATOM 2901 O O . ASN B 1 175 ? 5.477 -17.594 -13.016 1 86.94 175 ASN B O 1
ATOM 2905 N N . ILE B 1 176 ? 7.297 -17.375 -11.867 1 87.25 176 ILE B N 1
ATOM 2906 C CA . ILE B 1 176 ? 8.008 -16.609 -12.883 1 87.25 176 ILE B CA 1
ATOM 2907 C C . ILE B 1 176 ? 8.742 -17.547 -13.828 1 87.25 176 ILE B C 1
ATOM 2909 O O . ILE B 1 176 ? 9.164 -18.641 -13.422 1 87.25 176 ILE B O 1
#

Nearest PDB structures (foldseek):
  3dcf-assembly1_B  TM=7.230E-01  e=2.187E-05  Thermobifida fusca YX
  6el2-assembly1_B  TM=7.428E-01  e=4.904E-05  Sulfolobus acidocaldarius
  6en8-assembly1_C  TM=7.389E-01  e=6.838E-05  Sulfolobus acidocaldarius DSM 639
  3qkx-assembly1_B  TM=5.636E-01  e=1.608E-04  Haemophilus influenzae
  6o6o-assembly1_B  TM=5.870E-01  e=2.465E-04  Mycobacterium tuberculosis

InterPro domains:
  IPR001647 DNA-binding HTH domain, TetR-type [PF00440] (16-58)
  IPR001647 DNA-binding HTH domain, TetR-type [PS50977] (6-66)
  IPR009057 Homedomain-like superfamily [SSF46689] (7-67)
  IPR050624 Nucleoid occlusion factor SlmA/HTH-type transcriptional regulator [PTHR43479] (4-157)

Radius of gyration: 24.43 Å; Cα contacts (8 Å, |Δi|>4): 321; chains: 2; bounding box: 87×61×42 Å

Secondary structure (DSSP, 8-state):
-----TTHHHHHHHHHHHHHHHS-TTT--HHHHHHHTT--HHHHTTT-SSHHHHHHHHHHHHHHHHHHHHHHHHS--S-HHHHHHHHHHHHHHHHHHHHHHHHHHHHHH---GGGHHHHHTHHHHHHHHHHHHHHTT----SS-HHHHHHHHHHHHHHHHHH--S-HHHHHHHH--/-----TTHHHHHHHHHHHHHHHS-TTT--HHHHHHHTT--HHHHTTT-SSHHHHHHHHHHHHHHHHHHHHHHHHS--S-HHHHHHHHHHHHHHHHHHHHHHHHHHHHHH---GGGGHHHHTHHHHHHHHHHHHHHTT----SS-HHHHHHHHHHHHHHHHHH--S-HHHHHHHH--

Foldseek 3Di:
DPPPLPPLLVQLLVLQLVCCQVPHLVPDDLCVSQVVSVHHSVVVCVRPVDSVRSVVVSLVVLLVVLVVLLQVCLPPPDQPLVSLVVSLVSLLVSCVRCVVRQVVCCVVPNDDCCVVVSLVVQLVSQLSSVVVCVVVVNADDPDHSSVLSCVSSVVSNVCSNPVPDDSVVVVVVSRD/DPPPLPPLLVQLLVLQLVCCQVPHLVPDDLCVSCVVSPHHSVVVCVRPVDSVRSVVVSLVVLLVVLVVLLQVCLPPPDQPLVSLVVSLVSLLVSCVRCVVRQVVCCVVPNDDCCVVVSCVVQLVSQLSSVVVCVVVVNADDPDHSSVLSCVSSVVSNVCSNPVPDDSVVVVVVSRD

pLDDT: mean 91.09, std 11.46, range [43.53, 98.75]

Organism: Ruminiclostridium cellulolyticum (strain ATCC 35319 / DSM 5812 / JCM 6584 / H10) (NCBI:txid394503)

Sequence (352 aa):
MPKIIENIKENLILEGRKILIEKSYKELNIRDTSKNCGIGIGTFYNYFKNKEMFVHEIFMDDWRKVIGLTESLRASKEPLKEKIRKIYICLDGFVDKYLSIFYEISMLKGYSPERDNDIKDLYPMVEEILNIEKANGTIKSPLSPQSLSYFIVSNLVYLSKTKYISFDELYSHMNIMPKIIENIKENLILEGRKILIEKSYKELNIRDTSKNCGIGIGTFYNYFKNKEMFVHEIFMDDWRKVIGLTESLRASKEPLKEKIRKIYICLDGFVDKYLSIFYEISMLKGYSPERDNDIKDLYPMVEEILNIEKANGTIKSPLSPQSLSYFIVSNLVYLSKTKYISFDELYSHMNI